Protein AF-A0A929K590-F1 (afdb_monomer_lite)

Foldseek 3Di:
DDPDDPPGNHPVVVVVVVQVVCCVVPVDDQAAAEDEPEDDDQPDPVSVVVVVVVVVVQVVCVVVVRYDYAHDDVRVCVVVVVVVVVVVVVVVVVVVVVVVVCVVDDQFDEAEPDQDPADPDDDDPPVVLVVVVCCVPPNPDPDDDDDDDPPPCPVVSVNCSCVPVAVVVPNGDSYHYHADCVDPPRDPVVVVVVVVCRVVVD

Radius of gyration: 23.21 Å; chains: 1; bounding box: 51×39×60 Å

Secondary structure (DSSP, 8-state):
--PPPSSSS-HHHHHHHHHHHHHHHHS-----EEEE-S-----SHHHHHHHHHHHHHHHHHHHTT-EEEE-HHHHHHHHHHHHHHHHHHHHHHHHHHHHHHHTTS-PPPPEESS-----TT----HHHHHHHHHHHHH---S-------TTS-HHHHHHHIIIIIIITTT---S--EE--TTSTT--HHHHHHHHHHHHHT-

pLDDT: mean 84.12, std 12.96, range [46.62, 97.5]

Structure (mmCIF, N/CA/C/O backbone):
data_AF-A0A929K590-F1
#
_entry.id   AF-A0A929K590-F1
#
loop_
_atom_site.group_PDB
_atom_site.id
_atom_site.type_symbol
_atom_site.label_atom_id
_atom_site.label_alt_id
_atom_site.label_comp_id
_atom_site.label_asym_id
_atom_site.label_entity_id
_atom_site.label_seq_id
_atom_site.pdbx_PDB_ins_code
_atom_site.Cartn_x
_atom_site.Cartn_y
_atom_site.Cartn_z
_atom_site.occupancy
_atom_site.B_iso_or_equiv
_atom_site.auth_seq_id
_atom_site.auth_comp_id
_atom_site.auth_asym_id
_atom_site.auth_atom_id
_atom_site.pdbx_PDB_model_num
ATOM 1 N N . PHE A 1 1 ? -11.236 11.174 23.266 1.00 59.25 1 PHE A N 1
ATOM 2 C CA . PHE A 1 1 ? -12.105 11.370 22.100 1.00 59.25 1 PHE A CA 1
ATOM 3 C C . PHE A 1 1 ? -11.573 12.532 21.269 1.00 59.25 1 PHE A C 1
ATOM 5 O O . PHE A 1 1 ? -12.121 13.620 21.308 1.00 59.25 1 PHE A O 1
ATOM 12 N N . GLY A 1 2 ? -10.442 12.283 20.595 1.00 60.81 2 GLY A N 1
ATOM 13 C CA . GLY A 1 2 ? -9.866 13.127 19.542 1.00 60.81 2 GLY A CA 1
ATOM 14 C C . GLY A 1 2 ? -9.809 14.641 19.764 1.00 60.81 2 GLY A C 1
ATOM 15 O O . GLY A 1 2 ? -9.932 15.164 20.871 1.00 60.81 2 GLY A O 1
ATOM 16 N N . THR A 1 3 ? -9.590 15.338 18.656 1.00 53.41 3 THR A N 1
ATOM 17 C CA . THR A 1 3 ? -9.888 16.764 18.528 1.00 53.41 3 THR A CA 1
ATOM 18 C C . THR A 1 3 ? -11.237 16.865 17.817 1.00 53.41 3 THR A C 1
ATOM 20 O O . THR A 1 3 ? -11.443 16.112 16.857 1.00 53.41 3 THR A O 1
ATOM 23 N N . PRO A 1 4 ? -12.147 17.748 18.259 1.00 57.00 4 PRO A N 1
ATOM 24 C CA . PRO A 1 4 ? -13.394 17.995 17.552 1.00 57.00 4 PRO A CA 1
ATOM 25 C C . PRO A 1 4 ? -13.128 18.402 16.105 1.00 57.00 4 PRO A C 1
ATOM 27 O O . PRO A 1 4 ? -12.233 19.204 15.822 1.00 57.00 4 PRO A O 1
ATOM 30 N N . THR A 1 5 ? -13.917 17.845 15.208 1.00 52.84 5 THR A N 1
ATOM 31 C CA . THR A 1 5 ? -13.998 18.229 13.804 1.00 52.84 5 THR A CA 1
ATOM 32 C C . THR A 1 5 ? -15.220 19.130 13.622 1.00 52.84 5 THR A C 1
ATOM 34 O O . THR A 1 5 ? -16.049 19.261 14.521 1.00 52.84 5 THR A O 1
ATOM 37 N N . GLY A 1 6 ? -15.317 19.843 12.497 1.00 53.75 6 GLY A N 1
ATOM 38 C CA . GLY A 1 6 ? -16.414 20.796 12.272 1.00 53.75 6 GLY A CA 1
ATOM 39 C C . GLY A 1 6 ? -17.817 20.173 12.361 1.00 53.75 6 GLY A C 1
ATOM 40 O O . GLY A 1 6 ? -18.768 20.899 12.645 1.00 53.75 6 GLY A O 1
ATOM 41 N N . GLU A 1 7 ? -17.928 18.853 12.158 1.00 54.88 7 GLU A N 1
ATOM 42 C CA . GLU A 1 7 ? -19.192 18.108 12.140 1.00 54.88 7 GLU A CA 1
ATOM 43 C C . GLU A 1 7 ? -19.324 17.049 13.258 1.00 54.88 7 GLU A C 1
ATOM 45 O O . GLU A 1 7 ? -20.450 16.766 13.668 1.00 54.88 7 GLU A O 1
ATOM 50 N N . ALA A 1 8 ? -18.226 16.510 13.815 1.00 60.56 8 ALA A N 1
ATOM 51 C CA . ALA A 1 8 ? -18.259 15.512 14.894 1.00 60.56 8 ALA A CA 1
ATOM 52 C C . ALA A 1 8 ? -17.430 15.898 16.136 1.00 60.56 8 ALA A C 1
ATOM 54 O O . ALA A 1 8 ? -16.463 16.659 16.090 1.00 60.56 8 ALA A O 1
ATOM 55 N N . GLU A 1 9 ? -17.762 15.307 17.288 1.00 63.25 9 GLU A N 1
ATOM 56 C CA . GLU A 1 9 ? -17.055 15.577 18.550 1.00 63.25 9 GLU A CA 1
ATOM 57 C C . GLU A 1 9 ? -15.640 14.962 18.617 1.00 63.25 9 GLU A C 1
ATOM 59 O O . GLU A 1 9 ? -14.896 15.233 19.562 1.00 63.25 9 GLU A O 1
ATOM 64 N N . SER A 1 10 ? -15.261 14.141 17.630 1.00 76.31 10 SER A N 1
ATOM 65 C CA . SER A 1 10 ? -13.933 13.542 17.466 1.00 76.31 10 SER A CA 1
ATOM 66 C C . SER A 1 10 ? -13.712 13.093 16.028 1.00 76.31 10 SER A C 1
ATOM 68 O O . SER A 1 10 ? -14.525 12.342 15.488 1.00 76.31 10 SER A O 1
ATOM 70 N N . GLY A 1 11 ? -12.552 13.435 15.463 1.00 77.94 11 GLY A N 1
ATOM 71 C CA . GLY A 1 11 ? -12.170 12.980 14.121 1.00 77.94 11 GLY A CA 1
ATOM 72 C C . GLY A 1 11 ? -12.221 11.457 13.930 1.00 77.94 11 GLY A C 1
ATOM 73 O O . GLY A 1 11 ? -12.646 10.996 12.882 1.00 77.94 11 GLY A O 1
ATOM 74 N N . THR A 1 12 ? -11.903 10.656 14.956 1.00 83.94 12 THR A N 1
ATOM 75 C CA . THR A 1 12 ? -11.996 9.182 14.862 1.00 83.94 12 THR A CA 1
ATOM 76 C C . THR A 1 12 ? -13.432 8.686 14.681 1.00 83.94 12 THR A C 1
ATOM 78 O O . THR A 1 12 ? -13.658 7.691 13.997 1.00 83.94 12 THR A O 1
ATOM 81 N N . GLU A 1 13 ? -14.406 9.348 15.309 1.00 86.69 13 GLU A N 1
ATOM 82 C CA . GLU A 1 13 ? -15.808 8.961 15.140 1.00 86.69 13 GLU A CA 1
ATOM 83 C C . GLU A 1 13 ? -16.331 9.397 13.771 1.00 86.69 13 GLU A C 1
ATOM 85 O O . GLU A 1 13 ? -17.054 8.637 13.133 1.00 86.69 13 GLU A O 1
ATOM 90 N N . GLU A 1 14 ? -15.922 10.573 13.291 1.00 84.94 14 GLU A N 1
ATOM 91 C CA . GLU A 1 14 ? -16.254 11.039 11.941 1.00 84.94 14 GLU A CA 1
ATOM 92 C C . GLU A 1 14 ? -15.725 10.084 10.866 1.00 84.94 14 GLU A C 1
ATOM 94 O O . GLU A 1 14 ? -16.491 9.618 10.024 1.00 84.94 14 GLU A O 1
ATOM 99 N N . GLU A 1 15 ? -14.439 9.722 10.939 1.00 85.12 15 GLU A N 1
ATOM 100 C CA . GLU A 1 15 ? -13.814 8.755 10.030 1.00 85.12 15 GLU A CA 1
ATOM 101 C C . GLU A 1 15 ? -14.531 7.401 10.064 1.00 85.12 15 GLU A C 1
ATOM 103 O O . GLU A 1 15 ? -14.764 6.797 9.013 1.00 85.12 15 GLU A O 1
ATOM 108 N N . PHE A 1 16 ? -14.925 6.932 11.256 1.00 91.25 16 PHE A N 1
ATOM 109 C CA . PHE A 1 16 ? -15.709 5.709 11.386 1.00 91.25 16 PHE A CA 1
ATOM 110 C C . PHE A 1 16 ? -17.070 5.829 10.700 1.00 91.25 16 PHE A C 1
ATOM 112 O O . PHE A 1 16 ? -17.414 4.944 9.924 1.00 91.25 16 PHE A O 1
ATOM 119 N N . ASN A 1 17 ? -17.832 6.892 10.969 1.00 90.38 17 ASN A N 1
ATOM 120 C CA . ASN A 1 17 ? -19.172 7.065 10.407 1.00 90.38 17 ASN A CA 1
ATOM 121 C C . ASN A 1 17 ? -19.110 7.119 8.872 1.00 90.38 17 ASN A C 1
ATOM 123 O O . ASN A 1 17 ? -19.836 6.389 8.203 1.00 90.38 17 ASN A O 1
ATOM 127 N N . LEU A 1 18 ? -18.162 7.879 8.311 1.00 88.56 18 LEU A N 1
ATOM 128 C CA . LEU A 1 18 ? -17.931 7.942 6.864 1.00 88.56 18 LEU A CA 1
ATOM 129 C C . LEU A 1 18 ? -17.580 6.569 6.272 1.00 88.56 18 LEU A C 1
ATOM 131 O O . LEU A 1 18 ? -18.131 6.165 5.243 1.00 88.56 18 LEU A O 1
ATOM 135 N N . ALA A 1 19 ? -16.668 5.835 6.916 1.00 89.19 19 ALA A N 1
ATOM 136 C CA . ALA A 1 19 ? -16.287 4.496 6.479 1.00 89.19 19 ALA A CA 1
ATOM 137 C C . ALA A 1 19 ? -17.455 3.502 6.586 1.00 89.19 19 ALA A C 1
ATOM 139 O O . ALA A 1 19 ? -17.626 2.662 5.701 1.00 89.19 19 ALA A O 1
ATOM 140 N N . PHE A 1 20 ? -18.258 3.592 7.647 1.00 91.62 20 PHE A N 1
ATOM 141 C CA . PHE A 1 20 ? -19.408 2.727 7.895 1.00 91.62 20 PHE A CA 1
ATOM 142 C C . PHE A 1 20 ? -20.513 2.963 6.863 1.00 91.62 20 PHE A C 1
ATOM 144 O O . PHE A 1 20 ? -20.971 2.006 6.244 1.00 91.62 20 PHE A O 1
ATOM 151 N N . ASP A 1 21 ? -20.838 4.220 6.565 1.00 91.56 21 ASP A N 1
ATOM 152 C CA . ASP A 1 21 ? -21.800 4.580 5.520 1.00 91.56 21 ASP A CA 1
ATOM 153 C C . ASP A 1 21 ? -21.348 4.094 4.136 1.00 91.56 21 ASP A C 1
ATOM 155 O O . ASP A 1 21 ? -22.138 3.549 3.356 1.00 91.56 21 ASP A O 1
ATOM 159 N N . CYS A 1 22 ? -20.054 4.232 3.823 1.00 85.62 22 CYS A N 1
ATOM 160 C CA . CYS A 1 22 ? -19.490 3.689 2.587 1.00 85.62 22 CYS A CA 1
ATOM 161 C C . CYS A 1 22 ? -19.607 2.164 2.541 1.00 85.62 22 CYS A C 1
ATOM 163 O O . CYS A 1 22 ? -19.973 1.604 1.504 1.00 85.62 22 CYS A O 1
ATOM 165 N N . ARG A 1 23 ? -19.347 1.488 3.663 1.00 89.25 23 ARG A N 1
ATOM 166 C CA . ARG A 1 23 ? -19.467 0.036 3.768 1.00 89.25 23 ARG A CA 1
ATOM 167 C C . ARG A 1 23 ? -20.903 -0.431 3.564 1.00 89.25 23 ARG A C 1
ATOM 169 O O . ARG A 1 23 ? -21.096 -1.381 2.812 1.00 89.25 23 ARG A O 1
ATOM 176 N N . GLU A 1 24 ? -21.886 0.223 4.167 1.00 89.19 24 GLU A N 1
ATOM 177 C CA . GLU A 1 24 ? -23.300 -0.123 3.982 1.00 89.19 24 GLU A CA 1
ATOM 178 C C . GLU A 1 24 ? -23.743 0.088 2.530 1.00 89.19 24 GLU A C 1
ATOM 180 O O . GLU A 1 24 ? -24.459 -0.731 1.954 1.00 89.19 24 GLU A O 1
ATOM 185 N N . LYS A 1 25 ? -23.256 1.157 1.889 1.00 84.88 25 LYS A N 1
ATOM 186 C CA . LYS A 1 25 ? -23.639 1.500 0.517 1.00 84.88 25 LYS A CA 1
ATOM 187 C C . LYS A 1 25 ? -22.932 0.669 -0.557 1.00 84.88 25 LYS A C 1
ATOM 189 O O . LYS A 1 25 ? -23.538 0.342 -1.576 1.00 84.88 25 LYS A O 1
ATOM 194 N N . PHE A 1 26 ? -21.652 0.361 -0.367 1.00 81.19 26 PHE A N 1
ATOM 195 C CA . PHE A 1 26 ? -20.784 -0.211 -1.404 1.00 81.19 26 PHE A CA 1
ATOM 196 C C . PHE A 1 26 ? -20.147 -1.551 -1.009 1.00 81.19 26 PHE A C 1
ATOM 198 O O . PHE A 1 26 ? -19.433 -2.159 -1.807 1.00 81.19 26 PHE A O 1
ATOM 205 N N . GLY A 1 27 ? -20.366 -2.026 0.218 1.00 82.00 27 GLY A N 1
ATOM 206 C CA . GLY A 1 27 ? -19.735 -3.230 0.764 1.00 82.00 27 GLY A CA 1
ATOM 207 C C . GLY A 1 27 ? -18.256 -3.057 1.141 1.00 82.00 27 GLY A C 1
ATOM 208 O O . GLY A 1 27 ? -17.576 -4.051 1.405 1.00 82.00 27 GLY A O 1
ATOM 209 N N . THR A 1 28 ? -17.735 -1.826 1.136 1.00 81.69 28 THR A N 1
ATOM 210 C CA . THR A 1 28 ? -16.322 -1.476 1.373 1.00 81.69 28 THR A CA 1
ATOM 211 C C . THR A 1 28 ? -16.213 -0.059 1.967 1.00 81.69 28 THR A C 1
ATOM 213 O O . THR A 1 28 ? -17.041 0.775 1.609 1.00 81.69 28 THR A O 1
ATOM 216 N N . PRO A 1 29 ? -15.224 0.266 2.826 1.00 87.44 29 PRO A N 1
ATOM 217 C CA . PRO A 1 29 ? -14.087 -0.549 3.263 1.00 87.44 29 PRO A CA 1
ATOM 218 C C . PRO A 1 29 ? -14.451 -1.614 4.302 1.00 87.44 29 PRO A C 1
ATOM 220 O O . PRO A 1 29 ? -15.532 -1.620 4.889 1.00 87.44 29 PRO A O 1
ATOM 223 N N . ARG A 1 30 ? -13.518 -2.542 4.545 1.00 87.06 30 ARG A N 1
ATOM 224 C CA . ARG A 1 30 ? -13.566 -3.361 5.759 1.00 87.06 30 ARG A CA 1
ATOM 225 C C . ARG A 1 30 ? -13.087 -2.527 6.934 1.00 87.06 30 ARG A C 1
ATOM 227 O O . ARG A 1 30 ? -12.033 -1.908 6.852 1.00 87.06 30 ARG A O 1
ATOM 234 N N . ILE A 1 31 ? -13.850 -2.563 8.015 1.00 92.31 31 ILE A N 1
ATOM 235 C CA . ILE A 1 31 ? -13.597 -1.775 9.216 1.00 92.31 31 ILE A CA 1
ATOM 236 C C . ILE A 1 31 ? -13.179 -2.739 10.322 1.00 92.31 31 ILE A C 1
ATOM 238 O O . ILE A 1 31 ? -13.841 -3.754 10.536 1.00 92.31 31 ILE A O 1
ATOM 242 N N . LEU A 1 32 ? -12.062 -2.442 10.983 1.00 93.38 32 LEU A N 1
ATOM 243 C CA . LEU A 1 32 ? -11.548 -3.202 12.118 1.00 93.38 32 LEU A CA 1
ATOM 244 C C . LEU A 1 32 ? -11.103 -2.220 13.205 1.00 93.38 32 LEU A C 1
ATOM 246 O O . LEU A 1 32 ? -10.218 -1.406 12.954 1.00 93.38 32 LEU A O 1
ATOM 250 N N . PHE A 1 33 ? -11.693 -2.308 14.396 1.00 94.88 33 PHE A N 1
ATOM 251 C CA . PHE A 1 33 ? -11.324 -1.510 15.564 1.00 94.88 33 PHE A CA 1
ATOM 252 C C . PHE A 1 33 ? -10.733 -2.381 16.668 1.00 94.88 33 PHE A C 1
ATOM 254 O O . PHE A 1 33 ? -11.190 -3.493 16.919 1.00 94.88 33 PHE A O 1
ATOM 261 N N . TYR A 1 34 ? -9.734 -1.845 17.364 1.00 94.94 34 TYR A N 1
ATOM 262 C CA . TYR A 1 34 ? -9.026 -2.548 18.426 1.00 94.94 34 TYR A CA 1
ATOM 263 C C . TYR A 1 34 ? -8.920 -1.664 19.661 1.00 94.94 34 TYR A C 1
ATOM 265 O O . TYR A 1 34 ? -8.467 -0.523 19.566 1.00 94.94 34 TYR A O 1
ATOM 273 N N . PHE A 1 35 ? -9.306 -2.199 20.815 1.00 94.56 35 PHE A N 1
ATOM 274 C CA . PHE A 1 35 ? -9.294 -1.482 22.084 1.00 94.56 35 PHE A CA 1
ATOM 275 C C . PHE A 1 35 ? -8.342 -2.156 23.070 1.00 94.56 35 PHE A C 1
ATOM 277 O O . PHE A 1 35 ? -8.490 -3.337 23.383 1.00 94.56 35 PHE A O 1
ATOM 284 N N . ASN A 1 36 ? -7.360 -1.395 23.560 1.00 93.50 36 ASN A N 1
ATOM 285 C CA . ASN A 1 36 ? -6.457 -1.869 24.605 1.00 93.50 36 ASN A CA 1
ATOM 286 C C . ASN A 1 36 ? -7.186 -1.877 25.954 1.00 93.50 36 ASN A C 1
ATOM 288 O O . ASN A 1 36 ? -7.719 -0.845 26.362 1.00 93.50 36 ASN A O 1
ATOM 292 N N . GLN A 1 37 ? -7.156 -3.010 26.649 1.00 91.94 37 GLN A N 1
ATOM 293 C CA . GLN A 1 37 ? -7.740 -3.196 27.978 1.00 91.94 37 GLN A CA 1
ATOM 294 C C . GLN A 1 37 ? -6.714 -3.049 29.113 1.00 91.94 37 GLN A C 1
ATOM 296 O O . GLN A 1 37 ? -7.043 -3.275 30.277 1.00 91.94 37 GLN A O 1
ATOM 301 N N . GLU A 1 38 ? -5.476 -2.633 28.814 1.00 91.25 38 GLU A N 1
ATOM 302 C CA . GLU A 1 38 ? -4.528 -2.258 29.864 1.00 91.25 38 GLU A CA 1
ATOM 303 C C . GLU A 1 38 ? -5.106 -1.148 30.765 1.00 91.25 38 GLU A C 1
ATOM 305 O O . GLU A 1 38 ? -5.652 -0.161 30.256 1.00 91.25 38 GLU A O 1
ATOM 310 N N . PRO A 1 39 ? -4.977 -1.268 32.102 1.00 86.00 39 PRO A N 1
ATOM 311 C CA . PRO A 1 39 ? -5.562 -0.308 33.027 1.00 86.00 39 PRO A CA 1
ATOM 312 C C . PRO A 1 39 ? -5.108 1.128 32.753 1.00 86.00 39 PRO A C 1
ATOM 314 O O . PRO A 1 39 ? -3.931 1.471 32.881 1.00 86.00 39 PRO A O 1
ATOM 317 N N . PHE A 1 40 ? -6.069 1.996 32.452 1.00 83.44 40 PHE A N 1
ATOM 318 C CA . PHE A 1 40 ? -5.866 3.434 32.347 1.00 83.44 40 PHE A CA 1
ATOM 319 C C . PHE A 1 40 ? -6.490 4.134 33.555 1.00 83.44 40 PHE A C 1
ATOM 321 O O . PHE A 1 40 ? -7.656 3.911 33.878 1.00 83.44 40 PHE A O 1
ATOM 328 N N . MET A 1 41 ? -5.724 5.007 34.215 1.00 85.81 41 MET A N 1
ATOM 329 C CA . MET A 1 41 ? -6.230 5.847 35.303 1.00 85.81 41 MET A CA 1
ATOM 330 C C . MET A 1 41 ? -6.402 7.298 34.831 1.00 85.81 41 MET A C 1
ATOM 332 O O . MET A 1 41 ? -5.397 7.979 34.589 1.00 85.81 41 MET A O 1
ATOM 336 N N . PRO A 1 42 ? -7.650 7.796 34.732 1.00 87.69 42 PRO A N 1
ATOM 337 C CA . PRO A 1 42 ? -7.940 9.199 34.454 1.00 87.69 42 PRO A CA 1
ATOM 338 C C . PRO A 1 42 ? -7.286 10.118 35.488 1.00 87.69 42 PRO A C 1
ATOM 340 O O . PRO A 1 42 ? -7.369 9.873 36.691 1.00 87.69 42 PRO A O 1
ATOM 343 N N . ARG A 1 43 ? -6.653 11.207 35.040 1.00 90.06 43 ARG A N 1
ATOM 344 C CA . ARG A 1 43 ? -5.928 12.133 35.930 1.00 90.06 43 ARG A CA 1
ATOM 345 C C . ARG A 1 43 ? -6.781 13.319 36.361 1.00 90.06 43 ARG A C 1
ATOM 347 O O . ARG A 1 43 ? -6.443 14.010 37.319 1.00 90.06 43 ARG A O 1
ATOM 354 N N . ASN A 1 44 ? -7.859 13.598 35.635 1.00 90.50 44 ASN A N 1
ATOM 355 C CA . ASN A 1 44 ? -8.727 14.745 35.866 1.00 90.50 44 ASN A CA 1
ATOM 356 C C . ASN A 1 44 ? -10.164 14.480 35.363 1.00 90.50 44 ASN A C 1
ATOM 358 O O . ASN A 1 44 ? -1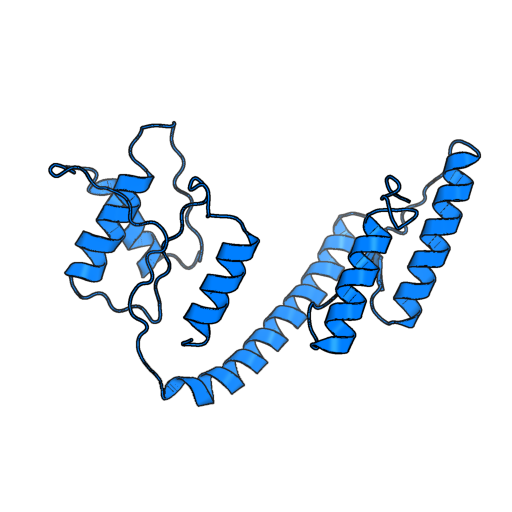0.455 13.458 34.743 1.00 90.50 44 ASN A O 1
ATOM 362 N N . LYS A 1 45 ? -11.083 15.421 35.623 1.00 88.19 45 LYS A N 1
ATOM 363 C CA . LYS A 1 45 ? -12.498 15.302 35.222 1.00 88.19 45 LYS A CA 1
ATOM 364 C C . LYS A 1 45 ? -12.718 15.278 33.706 1.00 88.19 45 LYS A C 1
ATOM 366 O O . LYS A 1 45 ? -13.699 14.689 33.264 1.00 88.19 45 LYS A O 1
ATOM 371 N N . ASN A 1 46 ? -11.855 15.919 32.920 1.00 86.06 46 ASN A N 1
ATOM 372 C CA . ASN A 1 46 ? -11.964 15.868 31.464 1.00 86.06 46 ASN A CA 1
ATOM 373 C C . ASN A 1 46 ? -11.574 14.480 30.954 1.00 86.06 46 ASN A C 1
ATOM 375 O O . ASN A 1 46 ? -12.303 13.940 30.133 1.00 86.06 46 ASN A O 1
ATOM 379 N N . ASP A 1 47 ? -10.515 13.871 31.495 1.00 84.88 47 ASP A N 1
ATOM 380 C CA . ASP A 1 47 ? -10.124 12.496 31.154 1.00 84.88 47 ASP A CA 1
ATOM 381 C C . ASP A 1 47 ? -11.270 11.508 31.422 1.00 84.88 47 ASP A C 1
ATOM 383 O O . ASP A 1 47 ? -11.536 10.645 30.593 1.00 84.88 47 ASP A O 1
ATOM 387 N N . LEU A 1 48 ? -11.996 11.673 32.537 1.00 87.62 48 LEU A N 1
ATOM 388 C CA . LEU A 1 48 ? -13.171 10.851 32.860 1.00 87.62 48 LEU A CA 1
ATOM 389 C C . LEU A 1 48 ? -14.280 10.981 31.808 1.00 87.62 48 LEU A C 1
ATOM 391 O O . LEU A 1 48 ? -14.755 9.974 31.296 1.00 87.62 48 LEU A O 1
ATOM 395 N N . LYS A 1 49 ? -14.648 12.213 31.436 1.00 87.25 49 LYS A N 1
ATOM 396 C CA . LYS A 1 49 ? -15.648 12.460 30.381 1.00 87.25 49 LYS A CA 1
ATOM 397 C C . LYS A 1 49 ? -15.211 11.905 29.027 1.00 87.25 49 LYS A C 1
ATOM 399 O O . LYS A 1 49 ? -16.023 11.446 28.238 1.00 87.25 49 LYS A O 1
ATOM 404 N N . GLN A 1 50 ? -13.918 11.984 28.728 1.00 83.94 50 GLN A N 1
ATOM 405 C CA . GLN A 1 50 ? -13.364 11.462 27.483 1.00 83.94 50 GLN A CA 1
ATOM 406 C C . GLN A 1 50 ? -13.366 9.932 27.470 1.00 83.94 50 GLN A C 1
ATOM 408 O O . GLN A 1 50 ? -13.627 9.343 26.426 1.00 83.94 50 GLN A O 1
ATOM 413 N N . MET A 1 51 ? -13.097 9.303 28.613 1.00 87.50 51 MET A N 1
ATOM 414 C CA . MET A 1 51 ? -13.158 7.856 28.784 1.00 87.50 51 MET A CA 1
ATOM 415 C C . MET A 1 51 ? -14.590 7.330 28.632 1.00 87.50 51 MET A C 1
ATOM 417 O O . MET A 1 51 ? -14.779 6.331 27.950 1.00 87.50 51 MET A O 1
ATOM 421 N N . GLU A 1 52 ? -15.587 8.029 29.180 1.00 89.50 52 GLU A N 1
ATOM 422 C CA . GLU A 1 52 ? -17.011 7.710 28.989 1.00 89.50 52 GLU A CA 1
ATOM 423 C C . GLU A 1 52 ? -17.377 7.648 27.496 1.00 89.50 52 GLU A C 1
ATOM 425 O O . GLU A 1 52 ? -17.837 6.612 27.026 1.00 89.50 52 GLU A O 1
ATOM 430 N N . LYS A 1 53 ? -17.020 8.678 26.715 1.00 89.00 53 LYS A N 1
ATOM 431 C CA . LYS A 1 53 ? -17.241 8.693 25.255 1.00 89.00 53 LYS A CA 1
ATOM 432 C C . LYS A 1 53 ? -16.540 7.547 24.519 1.00 89.00 53 LYS A C 1
ATOM 434 O O . LYS A 1 53 ? -17.087 6.982 23.577 1.00 89.00 53 LYS A O 1
ATOM 439 N N . VAL A 1 54 ? -15.315 7.195 24.930 1.00 89.69 54 VAL A N 1
ATOM 440 C CA . VAL A 1 54 ? -14.590 6.053 24.343 1.00 89.69 54 VAL A CA 1
ATOM 441 C C . VAL A 1 54 ? -15.329 4.745 24.619 1.00 89.69 54 VAL A C 1
ATOM 443 O O . VAL A 1 54 ? -15.414 3.917 23.718 1.00 89.69 54 VAL A O 1
ATOM 446 N N . ILE A 1 55 ? -15.864 4.562 25.829 1.00 90.50 55 ILE A N 1
ATOM 447 C CA . ILE A 1 55 ? -16.616 3.360 26.210 1.00 90.50 55 ILE A CA 1
ATOM 448 C C . ILE A 1 55 ? -17.919 3.267 25.411 1.00 90.50 55 ILE A C 1
ATOM 450 O O . ILE A 1 55 ? -18.180 2.224 24.822 1.00 90.50 55 ILE A O 1
ATOM 454 N N . GLU A 1 56 ? -18.687 4.353 25.311 1.00 92.69 56 GLU A N 1
ATOM 455 C CA . GLU A 1 56 ? -19.928 4.383 24.523 1.00 92.69 56 GLU A CA 1
ATOM 456 C C . GLU A 1 56 ? -19.677 4.045 23.046 1.00 92.69 56 GLU A C 1
ATOM 458 O O . GLU A 1 56 ? -20.360 3.202 22.458 1.00 92.69 56 GLU A O 1
ATOM 463 N N . PHE A 1 57 ? -18.648 4.653 22.450 1.00 92.06 57 PHE A N 1
ATOM 464 C CA . PHE A 1 57 ? -18.254 4.374 21.072 1.00 92.06 57 PHE A CA 1
ATOM 465 C C . PHE A 1 57 ? -17.774 2.929 20.894 1.00 92.06 57 PHE A C 1
ATOM 467 O O . PHE A 1 57 ? -18.169 2.258 19.941 1.00 92.06 57 PHE A O 1
ATOM 474 N N . ARG A 1 58 ? -16.960 2.419 21.826 1.00 93.12 58 ARG A N 1
ATOM 475 C CA . ARG A 1 58 ? -16.501 1.026 21.833 1.00 93.12 58 ARG A CA 1
ATOM 476 C C . ARG A 1 58 ? -17.685 0.063 21.845 1.00 93.12 58 ARG A C 1
ATOM 478 O O . ARG A 1 58 ? -17.738 -0.843 21.017 1.00 93.12 58 ARG A O 1
ATOM 485 N N . ASP A 1 59 ? -18.627 0.261 22.760 1.00 94.38 59 ASP A N 1
ATOM 486 C CA . ASP A 1 59 ? -19.769 -0.633 22.939 1.00 94.38 59 ASP A CA 1
ATOM 487 C C . ASP A 1 59 ? -20.657 -0.652 21.682 1.00 94.38 59 ASP A C 1
ATOM 489 O O . ASP A 1 59 ? -21.096 -1.725 21.258 1.00 94.38 59 ASP A O 1
ATOM 493 N N . ARG A 1 60 ? -20.823 0.497 21.008 1.00 94.19 60 ARG A N 1
ATOM 494 C CA . ARG A 1 60 ? -21.470 0.579 19.686 1.00 94.19 60 ARG A CA 1
ATOM 495 C C . ARG A 1 60 ? -20.755 -0.285 18.644 1.00 94.19 60 ARG A C 1
ATOM 497 O O . ARG A 1 60 ? -21.391 -1.052 17.931 1.00 94.19 60 ARG A O 1
ATOM 504 N N . LEU A 1 61 ? -19.428 -0.209 18.565 1.00 93.81 61 LEU A N 1
ATOM 505 C CA . LEU A 1 61 ? -18.655 -0.992 17.596 1.00 93.81 61 LEU A CA 1
ATOM 506 C C . LEU A 1 61 ? -18.666 -2.500 17.879 1.00 93.81 61 LEU A C 1
ATOM 508 O O . LEU A 1 61 ? -18.603 -3.294 16.938 1.00 93.81 61 LEU A O 1
ATOM 512 N N . PHE A 1 62 ? -18.763 -2.910 19.146 1.00 94.19 62 PHE A N 1
ATOM 513 C CA . PHE A 1 62 ? -18.939 -4.320 19.501 1.00 94.19 62 PHE A CA 1
ATOM 514 C C . PHE A 1 62 ? -20.289 -4.867 19.035 1.00 94.19 62 PHE A C 1
ATOM 516 O O . PHE A 1 62 ? -20.340 -6.001 18.560 1.00 94.19 62 PHE A O 1
ATOM 523 N N . GLN A 1 63 ? -21.360 -4.071 19.116 1.00 93.50 63 GLN A N 1
ATOM 524 C CA . GLN A 1 63 ? -22.682 -4.464 18.612 1.00 93.50 63 GLN A CA 1
ATOM 525 C C . GLN A 1 63 ? -22.668 -4.704 17.096 1.00 93.50 63 GLN A C 1
ATOM 527 O O . GLN A 1 63 ? -23.257 -5.674 16.626 1.00 93.50 63 GLN A O 1
ATOM 532 N N . GLU A 1 64 ? -21.914 -3.892 16.354 1.00 91.19 64 GLU A N 1
ATOM 533 C CA . GLU A 1 64 ? -21.719 -4.044 14.904 1.00 91.19 64 GLU A CA 1
ATOM 534 C C . GLU A 1 64 ? -20.738 -5.174 14.523 1.00 91.19 64 GLU A C 1
ATOM 536 O O . GLU A 1 64 ? -20.511 -5.448 13.340 1.00 91.19 64 GLU A O 1
ATOM 541 N N . GLY A 1 65 ? -20.112 -5.833 15.508 1.00 92.44 65 GLY A N 1
ATOM 542 C CA . GLY A 1 65 ? -19.089 -6.858 15.281 1.00 92.44 65 GLY A CA 1
ATOM 543 C C . GLY A 1 65 ? -17.803 -6.311 14.652 1.00 92.44 65 GLY A C 1
ATOM 544 O O . GLY A 1 65 ? -17.118 -7.033 13.925 1.00 92.44 65 GLY A O 1
ATOM 545 N N . LEU A 1 66 ? -17.498 -5.031 14.893 1.00 93.25 66 LEU A N 1
ATOM 546 C CA . LEU A 1 66 ? -16.360 -4.310 14.314 1.00 93.25 66 LEU A CA 1
ATOM 547 C C . LEU A 1 66 ? -15.233 -4.023 15.303 1.00 93.25 66 LEU A C 1
ATOM 549 O O . LEU A 1 66 ? -14.208 -3.483 14.887 1.00 93.25 66 LEU A O 1
ATOM 553 N N . ALA A 1 67 ? -15.410 -4.355 16.580 1.00 94.94 67 ALA A N 1
ATOM 554 C CA . ALA A 1 67 ? -14.426 -4.125 17.628 1.00 94.94 67 ALA A CA 1
ATOM 555 C C . ALA A 1 67 ? -13.918 -5.426 18.252 1.00 94.94 67 ALA A C 1
ATOM 557 O O . ALA A 1 67 ? -14.650 -6.408 18.384 1.00 94.94 67 ALA A O 1
ATOM 558 N N . TRP A 1 68 ? -12.654 -5.393 18.670 1.00 96.06 68 TRP A N 1
ATOM 559 C CA . TRP A 1 68 ? -12.005 -6.443 19.443 1.00 96.06 68 TRP A CA 1
ATOM 560 C C . TRP A 1 68 ? -11.162 -5.844 20.558 1.00 96.06 68 TRP A C 1
ATOM 562 O O . TRP A 1 68 ? -10.557 -4.780 20.402 1.00 96.06 68 TRP A O 1
ATOM 572 N N . ASP A 1 69 ? -11.081 -6.578 21.658 1.00 95.94 69 ASP A N 1
ATOM 573 C CA . ASP A 1 69 ? -10.211 -6.241 22.773 1.00 95.94 69 ASP A CA 1
ATOM 574 C C . ASP A 1 69 ? -8.843 -6.906 22.627 1.00 95.94 69 ASP A C 1
ATOM 576 O O . ASP A 1 69 ? -8.703 -7.994 22.059 1.00 95.94 69 ASP A O 1
ATOM 580 N N . TYR A 1 70 ? -7.829 -6.248 23.175 1.00 95.81 70 TYR A N 1
ATOM 581 C CA . TYR A 1 70 ? -6.498 -6.808 23.369 1.00 95.81 70 TYR A CA 1
ATOM 582 C C . TYR A 1 70 ? -5.865 -6.239 24.643 1.00 95.81 70 TYR A C 1
ATOM 584 O O . TYR A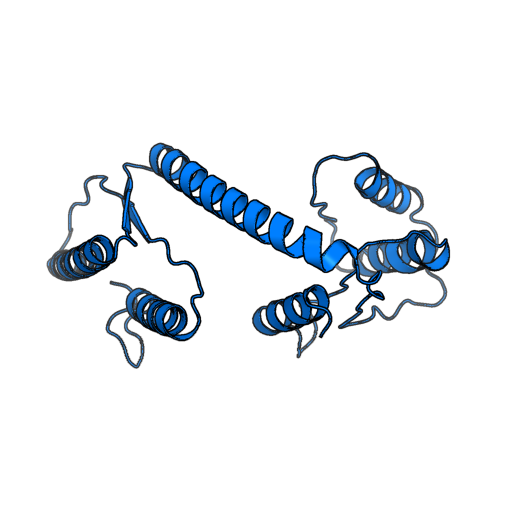 1 70 ? -6.289 -5.202 25.142 1.00 95.81 70 TYR A O 1
ATOM 592 N N . GLU A 1 71 ? -4.824 -6.892 25.156 1.00 93.94 71 GLU A N 1
ATOM 593 C CA . GLU A 1 71 ? -4.095 -6.445 26.351 1.00 93.94 71 GLU A CA 1
ATOM 594 C C . GLU A 1 71 ? -2.607 -6.264 26.038 1.00 93.94 71 GLU A C 1
ATOM 596 O O . GLU A 1 71 ? -1.839 -7.226 25.974 1.00 93.94 71 GLU A O 1
ATOM 601 N N . GLY A 1 72 ? -2.199 -5.013 25.824 1.00 91.56 72 GLY A N 1
ATOM 602 C CA . GLY A 1 72 ? -0.807 -4.661 25.554 1.00 91.56 72 GLY A CA 1
ATOM 603 C C . GLY A 1 72 ? -0.315 -5.027 24.147 1.00 91.56 72 GLY A C 1
ATOM 604 O O . GLY A 1 72 ? -0.990 -5.677 23.345 1.00 91.56 72 GLY A O 1
ATOM 605 N N . ALA A 1 73 ? 0.895 -4.567 23.820 1.00 89.00 73 ALA A N 1
ATOM 606 C CA . ALA A 1 73 ? 1.425 -4.594 22.453 1.00 89.00 73 ALA A CA 1
ATOM 607 C C . ALA A 1 73 ? 1.620 -6.011 21.875 1.00 89.00 73 ALA A C 1
ATOM 609 O O . ALA A 1 73 ? 1.354 -6.232 20.695 1.00 89.00 73 ALA A O 1
ATOM 610 N N . GLU A 1 74 ? 2.041 -6.978 22.694 1.00 86.44 74 GLU A N 1
ATOM 611 C CA . GLU A 1 74 ? 2.231 -8.367 22.246 1.00 86.44 74 GLU A CA 1
ATOM 612 C C . GLU A 1 74 ? 0.895 -9.010 21.850 1.00 86.44 74 GLU A C 1
ATOM 614 O O . GLU A 1 74 ? 0.771 -9.591 20.775 1.00 86.44 74 GLU A O 1
ATOM 619 N N . LYS A 1 75 ? -0.152 -8.831 22.667 1.00 90.75 75 LYS A N 1
ATOM 620 C CA . LYS A 1 75 ? -1.485 -9.363 22.346 1.00 90.75 75 LYS A CA 1
ATOM 621 C C . LYS A 1 75 ? -2.141 -8.635 21.190 1.00 90.75 75 LYS A C 1
ATOM 623 O O . LYS A 1 75 ? -2.875 -9.262 20.433 1.00 90.75 75 LYS A O 1
ATOM 628 N N . PHE A 1 76 ? -1.859 -7.345 21.018 1.00 92.69 76 PHE A N 1
ATOM 629 C CA . PHE A 1 76 ? -2.303 -6.621 19.833 1.00 92.69 76 PHE A CA 1
ATOM 630 C C . PHE A 1 76 ? -1.802 -7.291 18.555 1.00 92.69 76 PHE A C 1
ATOM 632 O O . PHE A 1 76 ? -2.593 -7.531 17.644 1.00 92.69 76 PH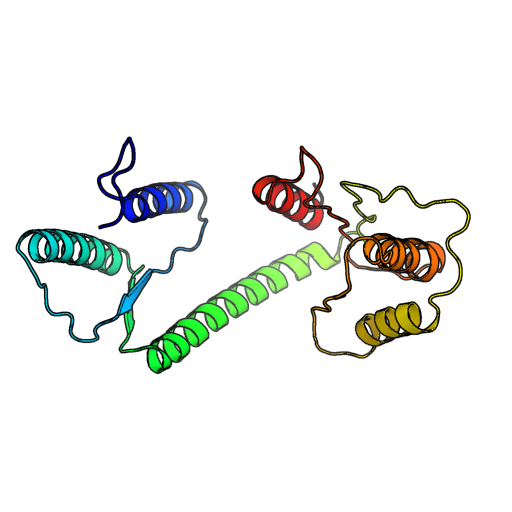E A O 1
ATOM 639 N N . LYS A 1 77 ? -0.508 -7.638 18.519 1.00 90.50 77 LYS A N 1
ATOM 640 C CA . LYS A 1 77 ? 0.108 -8.332 17.388 1.00 90.50 77 LYS A CA 1
ATOM 641 C C . LYS A 1 77 ? -0.586 -9.666 17.105 1.00 90.50 77 LYS A C 1
ATOM 643 O O . LYS A 1 77 ? -0.975 -9.912 15.969 1.00 90.50 77 LYS A O 1
ATOM 648 N N . ASP A 1 78 ? -0.808 -10.484 18.133 1.00 89.31 78 ASP A N 1
ATOM 649 C CA . ASP A 1 78 ? -1.494 -11.773 17.980 1.00 89.31 78 ASP A CA 1
ATOM 650 C C . ASP A 1 78 ? -2.886 -11.603 17.337 1.00 89.31 78 ASP A C 1
ATOM 652 O O . ASP A 1 78 ? -3.249 -12.315 16.397 1.00 89.31 78 ASP A O 1
ATOM 656 N N . VAL A 1 79 ? -3.671 -10.636 17.825 1.00 91.50 79 VAL A N 1
ATOM 657 C CA . VAL A 1 79 ? -5.041 -10.392 17.350 1.00 91.50 79 VAL A CA 1
ATOM 658 C C . VAL A 1 79 ? -5.042 -9.842 15.921 1.00 91.50 79 VAL A C 1
ATOM 660 O O . VAL A 1 79 ? -5.788 -10.336 15.067 1.00 91.50 79 VAL A O 1
ATOM 663 N N . ILE A 1 80 ? -4.201 -8.844 15.635 1.00 91.00 80 ILE A N 1
ATOM 664 C CA . ILE A 1 80 ? -4.160 -8.217 14.312 1.00 91.00 80 ILE A CA 1
ATOM 665 C C . ILE A 1 80 ? -3.614 -9.180 13.254 1.00 91.00 80 ILE A C 1
ATOM 667 O O . ILE A 1 80 ? -4.190 -9.251 12.169 1.00 91.00 80 ILE A O 1
ATOM 671 N N . ASP A 1 81 ? -2.595 -9.987 13.569 1.00 87.12 81 ASP A N 1
ATOM 672 C CA . ASP A 1 81 ? -2.016 -10.960 12.638 1.00 87.12 81 ASP A CA 1
ATOM 673 C C . ASP A 1 81 ? -3.063 -12.000 12.216 1.00 87.12 81 ASP A C 1
ATOM 675 O O . ASP A 1 81 ? -3.191 -12.314 11.029 1.00 87.12 81 ASP A O 1
ATOM 679 N N . ILE A 1 82 ? -3.883 -12.490 13.154 1.00 88.44 82 ILE A N 1
ATOM 680 C CA . ILE A 1 82 ? -4.979 -13.425 12.857 1.00 88.44 82 ILE A CA 1
ATOM 681 C C . ILE A 1 82 ? -6.022 -12.772 11.943 1.00 88.44 82 ILE A C 1
ATOM 683 O O . ILE A 1 82 ? -6.482 -13.394 10.979 1.00 88.44 82 ILE A O 1
ATOM 687 N N . HIS A 1 83 ? -6.432 -11.538 12.236 1.00 90.38 83 HIS A N 1
ATOM 688 C CA . HIS A 1 83 ? -7.456 -10.851 11.450 1.00 90.38 83 HIS A CA 1
ATOM 689 C C . HIS A 1 83 ? -6.960 -10.485 10.056 1.00 90.38 83 HIS A C 1
ATOM 691 O O . HIS A 1 83 ? -7.651 -10.780 9.080 1.00 90.38 83 HIS A O 1
ATOM 697 N N . LEU A 1 84 ? -5.753 -9.932 9.938 1.00 86.69 84 LEU A N 1
ATOM 698 C CA . LEU A 1 84 ? -5.135 -9.620 8.654 1.00 86.69 84 LEU A CA 1
ATOM 699 C C . LEU A 1 84 ? -4.889 -10.885 7.835 1.00 86.69 84 LEU A C 1
ATOM 701 O O . LEU A 1 84 ? -5.226 -10.903 6.656 1.00 86.69 84 LEU A O 1
ATOM 705 N N . SER A 1 85 ? -4.424 -11.975 8.448 1.00 82.25 85 SER A N 1
ATOM 706 C CA . SER A 1 85 ? -4.273 -13.261 7.753 1.00 82.25 85 SER A CA 1
ATOM 707 C C . SER A 1 85 ? -5.609 -13.766 7.204 1.00 82.25 85 SER A C 1
ATOM 709 O O . SER A 1 85 ? -5.676 -14.231 6.068 1.00 82.25 85 SER A O 1
ATOM 711 N N . LYS A 1 86 ? -6.706 -13.628 7.965 1.00 83.06 86 LYS A N 1
ATOM 712 C CA . LYS A 1 86 ? -8.060 -13.950 7.480 1.00 83.06 86 LYS A CA 1
ATOM 713 C C . LYS A 1 86 ? -8.504 -13.014 6.357 1.00 83.06 86 LYS A C 1
ATOM 715 O O . LYS A 1 86 ? -9.128 -13.489 5.410 1.00 83.06 86 LYS A O 1
ATOM 720 N N . LEU A 1 87 ? -8.207 -11.715 6.4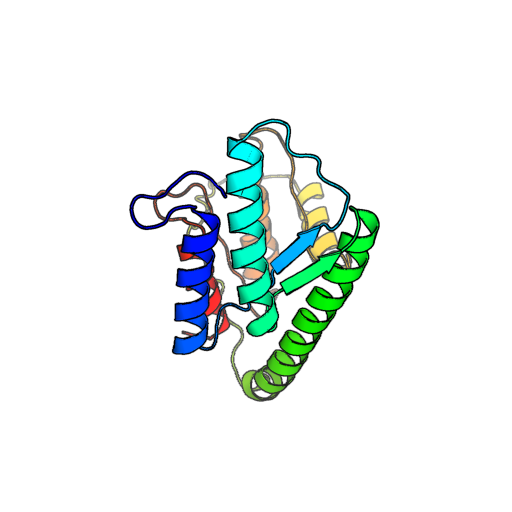47 1.00 83.19 87 LEU A N 1
ATOM 721 C CA . LEU A 1 87 ? -8.510 -10.754 5.386 1.00 83.19 87 LEU A CA 1
ATOM 722 C C . LEU A 1 87 ? -7.781 -11.120 4.097 1.00 83.19 87 LEU A C 1
ATOM 724 O O . LEU A 1 87 ? -8.429 -11.264 3.065 1.00 83.19 87 LEU A O 1
ATOM 728 N N . ILE A 1 88 ? -6.471 -11.348 4.185 1.00 77.19 88 ILE A N 1
ATOM 729 C CA . ILE A 1 88 ? -5.624 -11.755 3.067 1.00 77.19 88 ILE A CA 1
ATOM 730 C C . ILE A 1 88 ? -6.134 -13.071 2.489 1.00 77.19 88 ILE A C 1
ATOM 732 O O . ILE A 1 88 ? -6.353 -13.131 1.292 1.00 77.19 88 ILE A O 1
ATOM 736 N N . ALA A 1 89 ? -6.429 -14.084 3.311 1.00 72.75 89 ALA A N 1
ATOM 737 C CA . ALA A 1 89 ? -6.956 -15.367 2.840 1.00 72.75 89 ALA A CA 1
ATOM 738 C C . ALA A 1 89 ? -8.323 -15.244 2.140 1.00 72.75 89 ALA A C 1
ATOM 740 O O . ALA A 1 89 ? -8.639 -15.981 1.206 1.00 72.75 89 ALA A O 1
ATOM 741 N N . GLN A 1 90 ? -9.183 -14.336 2.604 1.00 75.88 90 GLN A N 1
ATOM 742 C CA . GLN A 1 90 ? -10.464 -14.068 1.952 1.00 75.88 90 GLN A CA 1
ATOM 743 C C . GLN A 1 90 ? -10.281 -13.283 0.657 1.00 75.88 90 GLN A C 1
ATOM 745 O O . GLN A 1 90 ? -11.006 -13.531 -0.305 1.00 75.88 90 GLN A O 1
ATOM 750 N N . TRP A 1 91 ? -9.324 -12.359 0.619 1.00 71.31 91 TRP A N 1
ATOM 751 C CA . TRP A 1 91 ? -8.952 -11.642 -0.591 1.00 71.31 91 TRP A CA 1
ATOM 752 C C . TRP A 1 91 ? -8.282 -12.554 -1.602 1.00 71.31 91 TRP A C 1
ATOM 754 O O . TRP A 1 91 ? -8.637 -12.443 -2.763 1.00 71.31 91 TRP A O 1
ATOM 764 N N . THR A 1 92 ? -7.439 -13.502 -1.187 1.00 68.19 92 THR A N 1
ATOM 765 C CA . THR A 1 92 ? -6.842 -14.492 -2.087 1.00 68.19 92 THR A CA 1
ATOM 766 C C . THR A 1 92 ? -7.868 -15.491 -2.585 1.00 68.19 92 THR A C 1
ATOM 768 O O . THR A 1 92 ? -7.885 -15.779 -3.763 1.00 68.19 92 THR A O 1
ATOM 771 N N . LYS A 1 93 ? -8.820 -15.957 -1.769 1.00 63.84 93 LYS A N 1
ATOM 772 C CA . LYS A 1 93 ? -9.924 -16.803 -2.274 1.00 63.84 93 LYS A CA 1
ATOM 773 C C . LYS A 1 93 ? -10.865 -16.055 -3.217 1.00 63.84 93 LYS A C 1
ATOM 775 O O . LYS A 1 93 ? -11.377 -16.625 -4.180 1.00 63.84 93 LYS A O 1
ATOM 780 N N . LYS A 1 94 ? -11.141 -14.779 -2.923 1.00 58.09 94 LYS A N 1
ATOM 781 C CA . LYS A 1 94 ? -11.920 -13.905 -3.809 1.00 58.09 94 LYS A CA 1
ATOM 782 C C . LYS A 1 94 ? -11.131 -13.617 -5.085 1.00 58.09 94 LYS A C 1
ATOM 784 O O . LYS A 1 94 ? -11.736 -13.632 -6.149 1.00 58.09 94 LYS A O 1
ATOM 789 N N . SER A 1 95 ? -9.816 -13.426 -4.982 1.00 52.12 95 SER A N 1
ATOM 790 C CA . SER A 1 95 ? -8.934 -13.240 -6.124 1.00 52.12 95 SER A CA 1
ATOM 791 C C . SER A 1 95 ? -8.766 -14.528 -6.904 1.00 52.12 95 SER A C 1
ATOM 793 O O . SER A 1 95 ? -8.766 -14.407 -8.094 1.00 52.12 95 SER A O 1
ATOM 795 N N . GLU A 1 96 ? -8.735 -15.724 -6.312 1.00 54.69 96 GLU A N 1
ATOM 796 C CA . GLU A 1 96 ? -8.665 -17.030 -6.996 1.00 54.69 96 GLU A CA 1
ATOM 797 C C . GLU A 1 96 ? -9.936 -17.312 -7.805 1.00 54.69 96 GLU A C 1
ATOM 799 O O . GLU A 1 96 ? -9.882 -17.761 -8.948 1.00 54.69 96 GLU A O 1
ATOM 804 N N . LYS A 1 97 ? -11.107 -16.993 -7.235 1.00 51.91 97 LYS A N 1
ATOM 805 C CA . LYS A 1 97 ? -12.380 -17.012 -7.972 1.00 51.91 97 LYS A CA 1
ATOM 806 C C . LYS A 1 97 ? -12.413 -15.975 -9.092 1.00 51.91 97 LYS A C 1
ATOM 808 O O . LYS A 1 97 ? -12.996 -16.239 -10.135 1.00 51.91 97 LYS A O 1
ATOM 813 N N . TRP A 1 98 ? -11.817 -14.807 -8.867 1.00 46.62 98 TRP A N 1
ATOM 814 C CA . TRP A 1 98 ? -11.756 -13.728 -9.847 1.00 46.62 98 TRP A CA 1
ATOM 815 C C . TRP A 1 98 ? -10.691 -13.990 -10.919 1.00 46.62 98 TRP A C 1
ATOM 817 O O . TRP A 1 98 ? -10.967 -13.747 -12.081 1.00 46.62 98 TRP A O 1
ATOM 827 N N . THR A 1 99 ? -9.537 -14.571 -10.580 1.00 47.84 99 THR A N 1
ATOM 828 C CA . THR A 1 99 ? -8.435 -14.951 -11.471 1.00 47.84 99 THR A CA 1
ATOM 829 C C . THR A 1 99 ? -8.806 -16.161 -12.302 1.00 47.84 99 THR A C 1
ATOM 831 O O . THR A 1 99 ? -8.416 -16.193 -13.452 1.00 47.84 99 THR A O 1
ATOM 834 N N . ALA A 1 100 ? -9.639 -17.090 -11.826 1.00 52.16 100 ALA A N 1
ATOM 835 C CA . ALA A 1 100 ? -10.200 -18.131 -12.693 1.00 52.16 100 ALA A CA 1
ATOM 836 C C . ALA A 1 100 ? -11.073 -17.549 -13.834 1.00 52.16 100 ALA A C 1
ATOM 838 O O . ALA A 1 100 ? -11.101 -18.097 -14.937 1.00 52.16 100 ALA A O 1
ATOM 839 N N . ASP A 1 101 ? -11.741 -16.412 -13.598 1.00 46.81 101 ASP A N 1
ATOM 840 C CA . ASP A 1 101 ? -12.461 -15.649 -14.631 1.00 46.81 101 ASP A CA 1
ATOM 841 C C . ASP A 1 101 ? -11.533 -14.680 -15.408 1.00 46.81 101 ASP A C 1
ATOM 843 O O . ASP A 1 101 ? -11.767 -14.409 -16.592 1.00 46.81 101 ASP A O 1
ATOM 847 N N . PHE A 1 102 ? -10.456 -14.190 -14.777 1.00 46.72 102 PHE A N 1
ATOM 848 C CA . PHE A 1 102 ? -9.465 -13.255 -15.333 1.00 46.72 102 PHE A CA 1
ATOM 849 C C . PHE A 1 102 ? -8.344 -13.925 -16.140 1.00 46.72 102 PHE A C 1
ATOM 851 O O . PHE A 1 102 ? -7.761 -13.286 -17.009 1.00 46.72 102 PHE A O 1
ATOM 858 N N . GLU A 1 103 ? -8.085 -15.220 -15.943 1.00 49.84 103 GLU A N 1
ATOM 859 C CA . GLU A 1 103 ? -7.099 -16.034 -16.677 1.00 49.84 103 GLU A CA 1
ATOM 860 C C . GLU A 1 103 ? -7.408 -16.099 -18.182 1.00 49.84 103 GLU A C 1
ATOM 862 O O . GLU A 1 103 ? -6.574 -16.498 -18.994 1.00 49.84 103 GLU A O 1
ATOM 867 N N . LYS A 1 104 ? -8.594 -15.633 -18.590 1.00 48.53 104 LYS A N 1
ATOM 868 C CA . LYS A 1 104 ? -8.951 -15.411 -19.992 1.00 48.53 104 LYS A CA 1
ATOM 869 C C . LYS A 1 104 ? -8.536 -14.042 -20.552 1.00 48.53 104 LYS A C 1
ATOM 871 O O . LYS A 1 104 ? -8.813 -13.799 -21.728 1.00 48.53 104 LYS A O 1
ATOM 876 N N . ARG A 1 105 ? -7.910 -13.133 -19.790 1.00 50.72 105 ARG A N 1
ATOM 877 C CA . ARG A 1 105 ? -7.682 -11.741 -20.225 1.00 50.72 105 ARG A CA 1
ATOM 878 C C . ARG A 1 105 ? -6.289 -11.179 -19.914 1.00 50.72 105 ARG A C 1
ATOM 880 O O . ARG A 1 105 ? -5.929 -10.911 -18.781 1.00 50.72 105 ARG A O 1
ATOM 887 N N . THR A 1 106 ? -5.590 -10.932 -21.026 1.00 58.03 106 THR A N 1
ATOM 888 C CA . THR A 1 106 ? -4.734 -9.773 -21.345 1.00 58.03 106 THR A CA 1
ATOM 889 C C . THR A 1 106 ? -3.612 -9.399 -20.377 1.00 58.03 106 THR A C 1
ATOM 891 O O . THR A 1 106 ? -3.841 -8.789 -19.344 1.00 58.03 106 THR A O 1
ATOM 894 N N . VAL A 1 107 ? -2.375 -9.612 -20.838 1.00 62.44 107 VAL A N 1
ATOM 895 C CA . VAL A 1 107 ? -1.190 -8.853 -20.406 1.00 62.44 107 VAL A CA 1
ATOM 896 C C . VAL A 1 107 ? -1.530 -7.361 -20.419 1.00 62.44 107 VAL A C 1
ATOM 898 O O . VAL A 1 107 ? -1.877 -6.830 -21.481 1.00 62.44 107 VAL A O 1
ATOM 901 N N . PHE A 1 108 ? -1.444 -6.689 -19.270 1.00 76.62 108 PHE A N 1
ATOM 902 C CA . PHE A 1 108 ? -1.669 -5.251 -19.216 1.00 76.62 108 PHE A CA 1
ATOM 903 C C . PHE A 1 108 ? -0.462 -4.507 -19.786 1.00 76.62 108 PHE A C 1
ATOM 905 O O . PHE A 1 108 ? 0.693 -4.806 -19.475 1.00 76.62 108 PHE A O 1
ATOM 912 N N . ASN A 1 109 ? -0.720 -3.496 -20.617 1.00 86.06 109 ASN A N 1
ATOM 913 C CA . ASN A 1 109 ? 0.340 -2.586 -21.041 1.00 86.06 109 ASN A CA 1
ATOM 914 C C . ASN A 1 109 ? 0.869 -1.819 -19.820 1.00 86.06 109 ASN A C 1
ATOM 916 O O . ASN A 1 109 ? 0.074 -1.481 -18.944 1.00 86.06 109 ASN A O 1
ATOM 920 N N . PRO A 1 110 ? 2.172 -1.510 -19.734 1.00 91.62 110 PRO A N 1
ATOM 921 C CA . PRO A 1 110 ? 2.693 -0.687 -18.649 1.00 91.62 110 PRO A CA 1
ATOM 922 C C . PRO A 1 110 ? 1.966 0.659 -18.543 1.00 91.62 110 PRO A C 1
ATOM 924 O O . PRO A 1 110 ? 1.821 1.373 -19.537 1.00 91.62 110 PRO A O 1
ATOM 927 N N . TYR A 1 111 ? 1.529 1.014 -17.337 1.00 92.81 111 TYR A N 1
ATOM 928 C CA . TYR A 1 111 ? 0.910 2.298 -17.032 1.00 92.81 111 TYR A CA 1
ATOM 929 C C . TYR A 1 111 ? 1.920 3.228 -16.364 1.00 92.81 111 TYR A C 1
ATOM 931 O O . TYR A 1 111 ? 2.358 3.004 -15.235 1.00 92.81 111 TYR A O 1
ATOM 939 N N . PHE A 1 112 ? 2.301 4.290 -17.071 1.00 93.31 112 PHE A N 1
ATOM 940 C CA . PHE A 1 112 ? 3.235 5.299 -16.581 1.00 93.31 112 PHE A CA 1
ATOM 941 C C . PHE A 1 112 ? 2.493 6.610 -16.334 1.00 93.31 112 PHE A C 1
ATOM 943 O O . PHE A 1 112 ? 2.382 7.433 -17.240 1.00 93.31 112 PHE A O 1
ATOM 950 N N . ALA A 1 113 ? 1.996 6.809 -15.111 1.00 90.00 113 ALA A N 1
ATOM 951 C CA . ALA A 1 113 ? 1.253 8.020 -14.749 1.00 90.00 113 ALA A CA 1
ATOM 952 C C . ALA A 1 113 ? 2.125 9.279 -14.874 1.00 90.00 113 ALA A C 1
ATOM 954 O O . ALA A 1 113 ? 1.700 10.299 -15.410 1.00 90.00 113 ALA A O 1
ATOM 955 N N . HIS A 1 114 ? 3.381 9.168 -14.432 1.00 89.25 114 HIS A N 1
ATOM 956 C CA . HIS A 1 114 ? 4.358 10.257 -14.448 1.00 89.25 114 HIS A CA 1
ATOM 957 C C . HIS A 1 114 ? 5.687 9.749 -15.029 1.00 89.25 114 HIS A C 1
ATOM 959 O O . HIS A 1 114 ? 6.586 9.368 -14.267 1.00 89.25 114 HIS A O 1
ATOM 965 N N . PRO A 1 115 ? 5.818 9.666 -16.369 1.00 85.88 115 PRO A N 1
ATOM 966 C CA . PRO A 1 115 ? 7.039 9.191 -17.007 1.00 85.88 115 PRO A CA 1
ATOM 967 C C . PRO A 1 115 ? 8.250 10.007 -16.560 1.00 85.88 115 PRO A C 1
ATOM 969 O O . PRO A 1 115 ? 8.218 11.238 -16.559 1.00 85.88 115 PRO A O 1
ATOM 972 N N . TYR A 1 116 ? 9.335 9.332 -16.182 1.00 85.38 116 TYR A N 1
ATOM 973 C CA . TYR A 1 116 ? 10.525 10.032 -15.713 1.00 85.38 116 TYR A CA 1
ATOM 974 C C . TYR A 1 116 ? 11.320 10.594 -16.908 1.00 85.38 116 TYR A C 1
ATOM 976 O O . TYR A 1 116 ? 11.742 9.817 -17.772 1.00 85.38 116 TYR A O 1
ATOM 984 N N . PRO A 1 117 ? 11.569 11.918 -16.986 1.00 81.19 117 PRO A N 1
ATOM 985 C CA . PRO A 1 117 ? 12.292 12.517 -18.101 1.00 81.19 117 PRO A CA 1
ATOM 986 C C . PRO A 1 117 ? 13.780 12.167 -18.005 1.00 81.19 117 PRO A C 1
ATOM 988 O O . PRO A 1 117 ? 14.563 12.837 -17.327 1.00 81.19 117 PRO A O 1
ATOM 991 N N . ILE A 1 118 ? 14.184 11.086 -18.671 1.00 75.81 118 ILE A N 1
ATOM 992 C CA . ILE A 1 118 ? 15.577 10.649 -18.654 1.00 75.81 118 ILE A CA 1
ATOM 993 C C . ILE A 1 118 ? 16.439 11.525 -19.568 1.00 75.81 118 ILE A C 1
ATOM 995 O O . ILE A 1 118 ? 16.072 11.854 -20.697 1.00 75.81 118 ILE A O 1
ATOM 999 N N . GLN A 1 119 ? 17.623 11.902 -19.087 1.00 67.81 119 GLN A N 1
ATOM 1000 C CA . GLN A 1 119 ? 18.617 12.568 -19.924 1.00 67.81 119 GLN A CA 1
ATOM 1001 C C . GLN A 1 119 ? 19.220 11.553 -20.904 1.00 67.81 119 GLN A C 1
ATOM 1003 O O . GLN A 1 119 ? 19.456 10.404 -20.536 1.00 67.81 119 GLN A O 1
ATOM 1008 N N . LYS A 1 120 ? 19.522 11.985 -22.137 1.00 64.69 120 LYS A N 1
ATOM 1009 C CA . LYS A 1 120 ? 19.994 11.119 -23.241 1.00 64.69 120 LYS A CA 1
ATOM 1010 C C . LYS A 1 120 ? 21.213 10.235 -22.915 1.00 64.69 120 LYS A C 1
ATOM 1012 O O . LYS A 1 120 ? 21.440 9.261 -23.619 1.00 64.69 120 LYS A O 1
ATOM 1017 N N . ASN A 1 121 ? 21.972 10.548 -21.862 1.00 73.31 121 ASN A N 1
ATOM 1018 C CA . ASN A 1 121 ? 23.258 9.923 -21.547 1.00 73.31 121 ASN A CA 1
ATOM 1019 C C . ASN A 1 121 ? 23.280 9.243 -20.165 1.00 73.31 121 ASN A C 1
ATOM 1021 O O . ASN A 1 121 ? 24.257 9.381 -19.428 1.00 73.31 121 ASN A O 1
ATOM 1025 N N . PHE A 1 122 ? 22.223 8.524 -19.773 1.00 81.00 122 PHE A N 1
ATOM 1026 C CA . PHE A 1 122 ? 22.310 7.671 -18.583 1.00 81.00 122 PHE A CA 1
ATOM 1027 C C . PHE A 1 122 ? 23.326 6.544 -18.834 1.00 81.00 122 PHE A C 1
ATOM 1029 O O . PHE A 1 122 ? 23.127 5.698 -19.704 1.00 81.00 122 PHE A O 1
ATOM 1036 N N . VAL A 1 123 ? 24.438 6.548 -18.096 1.00 81.50 123 VAL A N 1
ATOM 1037 C CA . VAL A 1 123 ? 25.551 5.603 -18.272 1.00 81.50 123 VAL A CA 1
ATOM 1038 C C . VAL A 1 123 ? 25.971 4.981 -16.942 1.00 81.50 123 VAL A C 1
ATOM 1040 O O . VAL A 1 123 ? 25.885 5.597 -15.881 1.00 81.50 123 VAL A O 1
ATOM 1043 N N . GLY A 1 124 ? 26.484 3.750 -16.999 1.00 87.75 124 GLY A N 1
ATOM 1044 C CA . GLY A 1 124 ? 27.032 3.056 -15.833 1.00 87.75 124 GLY A CA 1
ATOM 1045 C C . GLY A 1 124 ? 25.976 2.369 -14.960 1.00 87.75 124 GLY A C 1
ATOM 1046 O O . GLY A 1 124 ? 25.038 1.763 -15.474 1.00 87.75 124 GLY A O 1
ATOM 1047 N N . ARG A 1 125 ? 26.204 2.365 -13.637 1.00 93.19 125 ARG A N 1
ATOM 1048 C CA . ARG A 1 125 ? 25.336 1.756 -12.601 1.00 93.19 125 ARG A CA 1
ATOM 1049 C C . ARG A 1 125 ? 24.976 0.277 -12.833 1.00 93.19 125 ARG A C 1
ATOM 1051 O O . ARG A 1 125 ? 23.924 -0.200 -12.424 1.00 93.19 125 ARG A O 1
ATOM 1058 N N . ARG A 1 126 ? 25.836 -0.469 -13.541 1.00 93.75 126 ARG A N 1
ATOM 1059 C CA . ARG A 1 126 ? 25.572 -1.874 -13.914 1.00 93.75 126 ARG A CA 1
ATOM 1060 C C . ARG A 1 126 ? 25.377 -2.775 -12.696 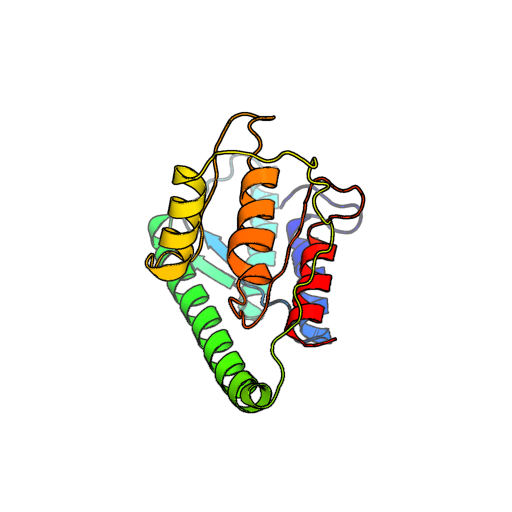1.00 93.75 126 ARG A C 1
ATOM 1062 O O . ARG A 1 126 ? 24.545 -3.668 -12.758 1.00 93.75 126 ARG A O 1
ATOM 1069 N N . LYS A 1 127 ? 26.121 -2.531 -11.612 1.00 95.19 127 LYS A N 1
ATOM 1070 C CA . LYS A 1 127 ? 26.013 -3.318 -10.377 1.00 95.19 127 LYS A CA 1
ATOM 1071 C C . LYS A 1 127 ? 24.647 -3.130 -9.724 1.00 95.19 127 LYS A C 1
ATOM 1073 O O . LYS A 1 127 ? 24.021 -4.099 -9.330 1.00 95.19 127 LYS A O 1
ATOM 1078 N N . GLU A 1 128 ? 24.168 -1.895 -9.658 1.00 96.38 128 GLU A N 1
ATOM 1079 C CA . GLU A 1 128 ? 22.885 -1.571 -9.043 1.00 96.38 128 GLU A CA 1
ATOM 1080 C C . GLU A 1 128 ? 21.705 -2.032 -9.899 1.00 96.38 128 GLU A C 1
ATOM 1082 O O . GLU A 1 128 ? 20.712 -2.495 -9.355 1.00 96.38 128 GLU A O 1
ATOM 1087 N N . ARG A 1 129 ? 21.822 -1.980 -11.231 1.00 96.00 129 ARG A N 1
ATOM 1088 C CA . ARG A 1 129 ? 20.813 -2.572 -12.126 1.00 96.00 129 ARG A CA 1
ATOM 1089 C C . ARG A 1 129 ? 20.773 -4.095 -12.006 1.00 96.00 129 ARG A C 1
ATOM 1091 O O . ARG A 1 129 ? 19.692 -4.661 -11.948 1.00 96.00 129 ARG A O 1
ATOM 1098 N N . ALA A 1 130 ? 21.936 -4.743 -11.901 1.00 96.38 130 ALA A N 1
ATOM 1099 C CA . ALA A 1 130 ? 22.005 -6.180 -11.647 1.00 96.38 130 ALA A CA 1
ATOM 1100 C C . ALA A 1 130 ? 21.370 -6.550 -10.297 1.00 96.38 130 ALA A C 1
ATOM 1102 O O . ALA A 1 130 ? 20.656 -7.538 -10.230 1.00 96.38 130 ALA A O 1
ATOM 1103 N N . LEU A 1 131 ? 21.560 -5.729 -9.258 1.00 96.88 131 LEU A N 1
ATOM 1104 C CA . LEU A 1 131 ? 20.895 -5.907 -7.964 1.00 96.88 131 LEU A CA 1
ATOM 1105 C C . LEU A 1 131 ? 19.366 -5.848 -8.093 1.00 96.88 131 LEU A C 1
ATOM 1107 O O . LEU A 1 131 ? 18.682 -6.679 -7.508 1.00 96.88 131 LEU A O 1
ATOM 1111 N N . LEU A 1 132 ? 18.829 -4.900 -8.869 1.00 97.50 132 LEU A N 1
ATOM 1112 C CA . LEU A 1 132 ? 17.384 -4.811 -9.106 1.00 97.50 132 LEU A CA 1
ATOM 1113 C C . LEU A 1 132 ? 16.839 -6.037 -9.850 1.00 97.50 132 LEU A C 1
ATOM 1115 O O . LEU A 1 132 ? 15.777 -6.539 -9.493 1.00 97.50 132 LEU A O 1
ATOM 1119 N N . SER A 1 133 ? 17.563 -6.531 -10.857 1.00 96.81 133 SER A N 1
ATOM 1120 C CA . SER A 1 133 ? 17.175 -7.752 -11.570 1.00 96.81 133 SER A CA 1
ATOM 1121 C C . SER A 1 133 ? 17.254 -8.993 -10.682 1.00 96.81 133 SER A C 1
ATOM 1123 O O . SER A 1 133 ? 16.331 -9.796 -10.701 1.00 96.81 133 SER A O 1
ATOM 1125 N N . GLU A 1 134 ? 18.309 -9.125 -9.875 1.00 97.19 134 GLU A N 1
ATOM 1126 C CA . GLU A 1 134 ? 18.470 -10.245 -8.940 1.00 97.19 134 GLU A CA 1
ATOM 1127 C C . GLU A 1 134 ? 17.332 -10.282 -7.917 1.00 97.19 134 GLU A C 1
ATOM 1129 O O . GLU A 1 134 ? 16.748 -11.335 -7.680 1.00 97.19 134 GLU A O 1
ATOM 1134 N N . TRP A 1 135 ? 16.968 -9.119 -7.370 1.00 97.06 135 TRP A N 1
ATOM 1135 C CA . TRP A 1 135 ? 15.813 -8.994 -6.487 1.00 97.06 135 TRP A CA 1
ATOM 1136 C C . TRP A 1 135 ? 14.518 -9.432 -7.177 1.00 97.06 135 TRP A C 1
ATOM 1138 O O . TRP A 1 135 ? 13.775 -10.243 -6.639 1.00 97.06 135 TRP A O 1
ATOM 1148 N N . LEU A 1 136 ? 14.258 -8.928 -8.384 1.00 95.44 136 LEU A N 1
ATOM 1149 C CA . LEU A 1 136 ? 13.026 -9.236 -9.107 1.00 95.44 136 LEU A CA 1
ATOM 1150 C C . LEU A 1 136 ? 12.894 -10.727 -9.462 1.00 95.44 136 LEU A C 1
ATOM 1152 O O . LEU A 1 136 ? 11.777 -11.235 -9.533 1.00 95.44 136 LEU A O 1
ATOM 1156 N N . GLU A 1 137 ? 14.003 -11.405 -9.762 1.00 93.38 137 GLU A N 1
ATOM 1157 C CA . GLU A 1 137 ? 13.980 -12.774 -10.290 1.00 93.38 137 GLU A CA 1
ATOM 1158 C C . GLU A 1 137 ? 14.159 -13.851 -9.220 1.00 93.38 137 GLU A C 1
ATOM 1160 O O . GLU A 1 137 ? 13.557 -14.918 -9.345 1.00 93.38 137 GLU A O 1
ATOM 1165 N N . ASN A 1 138 ? 14.961 -13.587 -8.186 1.00 93.69 138 ASN A N 1
ATOM 1166 C CA . ASN A 1 138 ? 15.433 -14.627 -7.271 1.00 93.69 138 ASN A CA 1
ATOM 1167 C C . ASN A 1 138 ? 15.128 -14.348 -5.791 1.00 93.69 138 ASN A C 1
ATOM 1169 O O . ASN A 1 138 ? 15.237 -15.264 -4.974 1.00 93.69 138 ASN A O 1
ATOM 1173 N N . ASP A 1 139 ? 14.750 -13.122 -5.418 1.00 91.12 139 ASP A N 1
ATOM 1174 C CA . ASP A 1 139 ? 14.461 -12.778 -4.023 1.00 91.12 139 ASP A CA 1
ATOM 1175 C C . ASP A 1 139 ? 12.966 -12.987 -3.708 1.00 91.12 139 ASP A C 1
ATOM 1177 O O . ASP A 1 139 ? 12.105 -12.422 -4.386 1.00 91.12 139 ASP A O 1
ATOM 1181 N N . PRO A 1 140 ? 12.608 -13.776 -2.675 1.00 89.50 140 PRO A N 1
ATOM 1182 C CA . PRO A 1 140 ? 11.211 -13.962 -2.279 1.00 89.50 140 PRO A CA 1
ATOM 1183 C C . PRO A 1 140 ? 10.588 -12.715 -1.626 1.00 89.50 140 PRO A C 1
ATOM 1185 O O . PRO A 1 140 ? 9.382 -12.691 -1.378 1.00 89.50 140 PRO A O 1
ATOM 1188 N N . THR A 1 141 ? 11.383 -11.694 -1.301 1.00 91.88 141 THR A N 1
ATOM 1189 C CA . THR A 1 141 ? 10.913 -10.460 -0.669 1.00 91.88 141 THR A CA 1
ATOM 1190 C C . THR A 1 141 ? 10.196 -9.583 -1.702 1.00 91.88 141 THR A C 1
ATOM 1192 O O . THR A 1 141 ? 10.844 -9.048 -2.601 1.00 91.88 141 THR A O 1
ATOM 1195 N N . PRO A 1 142 ? 8.882 -9.320 -1.570 1.00 90.38 142 PRO A N 1
ATOM 1196 C CA . PRO A 1 142 ? 8.094 -8.654 -2.615 1.00 90.38 142 PRO A CA 1
ATOM 1197 C C . PRO A 1 142 ? 8.358 -7.144 -2.738 1.00 90.38 142 PRO A C 1
ATOM 1199 O O . PRO A 1 142 ? 7.758 -6.474 -3.576 1.00 90.38 142 PRO A O 1
ATOM 1202 N N . MET A 1 143 ? 9.222 -6.577 -1.892 1.00 93.44 143 MET A N 1
ATOM 1203 C CA . MET A 1 143 ? 9.486 -5.144 -1.825 1.00 93.44 143 MET A CA 1
ATOM 1204 C C . MET A 1 143 ? 10.983 -4.868 -1.699 1.00 93.44 143 MET A C 1
ATOM 1206 O O . MET A 1 143 ? 11.640 -5.380 -0.795 1.00 93.44 143 MET A O 1
ATOM 1210 N N . LEU A 1 144 ? 11.488 -3.968 -2.546 1.00 95.75 144 LEU A N 1
ATOM 1211 C CA . LEU A 1 144 ? 12.847 -3.439 -2.478 1.00 95.75 144 LEU A CA 1
ATOM 1212 C C . LEU A 1 144 ? 12.834 -1.917 -2.328 1.00 95.75 144 LEU A C 1
ATOM 1214 O O . LEU A 1 144 ? 12.118 -1.209 -3.034 1.00 95.75 144 LEU A O 1
ATOM 1218 N N . SER A 1 145 ? 13.670 -1.408 -1.420 1.00 95.44 145 SER A N 1
ATOM 1219 C CA . SER A 1 145 ? 13.844 0.026 -1.180 1.00 95.44 145 SER A CA 1
ATOM 1220 C C . SER A 1 145 ? 15.234 0.489 -1.611 1.00 95.44 145 SER A C 1
ATOM 1222 O O . SER A 1 145 ? 16.251 0.012 -1.107 1.00 95.44 145 SER A O 1
ATOM 1224 N N . LEU A 1 146 ? 15.288 1.454 -2.533 1.00 93.25 146 LEU A N 1
ATOM 1225 C CA . LEU A 1 146 ? 16.531 2.116 -2.929 1.00 93.25 146 LEU A CA 1
ATOM 1226 C C . LEU A 1 146 ? 16.766 3.361 -2.071 1.00 93.25 146 LEU A C 1
ATOM 1228 O O . LEU A 1 146 ? 16.125 4.395 -2.264 1.00 93.25 146 LEU A O 1
ATOM 1232 N N . VAL A 1 147 ? 17.746 3.295 -1.169 1.00 93.31 147 VAL A N 1
ATOM 1233 C CA . VAL A 1 147 ? 18.083 4.397 -0.256 1.00 93.31 147 VAL A CA 1
ATOM 1234 C C . VAL A 1 147 ? 19.396 5.055 -0.673 1.00 93.31 147 VAL A C 1
ATOM 1236 O O . VAL A 1 147 ? 20.424 4.405 -0.826 1.00 93.31 147 VAL A O 1
ATOM 1239 N N . ALA A 1 148 ? 19.362 6.370 -0.875 1.00 90.31 148 ALA A N 1
ATOM 1240 C CA . ALA A 1 148 ? 20.535 7.200 -1.147 1.00 90.31 148 ALA A CA 1
ATOM 1241 C C . ALA A 1 148 ? 20.183 8.672 -0.920 1.00 90.31 148 ALA A C 1
ATOM 1243 O O . ALA A 1 148 ? 19.005 9.042 -0.917 1.00 90.31 148 ALA A O 1
ATOM 1244 N N . VAL A 1 149 ? 21.195 9.531 -0.854 1.00 92.00 149 VAL A N 1
ATOM 1245 C CA . VAL A 1 149 ? 21.019 10.989 -0.785 1.00 92.00 149 VAL A CA 1
ATOM 1246 C C . VAL A 1 149 ? 20.232 11.512 -2.003 1.00 92.00 149 VAL A C 1
ATOM 1248 O O . VAL A 1 149 ? 20.193 10.888 -3.075 1.00 92.00 149 VAL A O 1
ATOM 1251 N N . GLY A 1 150 ? 19.535 12.638 -1.831 1.00 89.19 150 GLY A N 1
ATOM 1252 C CA . GLY A 1 150 ? 18.858 13.350 -2.920 1.00 89.19 150 GLY A CA 1
ATOM 1253 C C . GLY A 1 150 ? 19.811 13.658 -4.081 1.00 89.19 150 GLY A C 1
ATOM 1254 O O . GLY A 1 150 ? 21.006 13.843 -3.880 1.00 89.19 150 GLY A O 1
ATOM 1255 N N . GLY A 1 151 ? 19.304 13.643 -5.315 1.00 85.88 151 GLY A N 1
ATOM 1256 C CA . GLY A 1 151 ? 20.114 13.921 -6.511 1.00 85.88 151 GLY A CA 1
ATOM 1257 C C . GLY A 1 151 ? 21.024 12.781 -6.997 1.00 85.88 151 GLY A C 1
ATOM 1258 O O . GLY A 1 151 ? 21.522 12.853 -8.112 1.00 85.88 151 GLY A O 1
ATOM 1259 N N . MET A 1 152 ? 21.173 11.675 -6.256 1.00 90.44 152 MET A N 1
ATOM 1260 C CA . MET A 1 152 ? 22.038 10.534 -6.639 1.00 90.44 152 MET A CA 1
ATOM 1261 C C . MET A 1 152 ? 21.490 9.646 -7.782 1.00 90.44 152 MET A C 1
ATOM 1263 O O . MET A 1 152 ? 22.016 8.561 -8.052 1.00 90.44 152 MET A O 1
ATOM 1267 N N . GLY A 1 153 ? 20.402 10.070 -8.432 1.00 90.00 153 GLY A N 1
ATOM 1268 C CA . GLY A 1 153 ? 19.850 9.403 -9.615 1.00 90.00 153 GLY A CA 1
ATOM 1269 C C . GLY A 1 153 ? 19.082 8.104 -9.353 1.00 90.00 153 GLY A C 1
ATOM 1270 O O . GLY A 1 153 ? 19.006 7.275 -10.249 1.00 90.00 153 GLY A O 1
ATOM 1271 N N . LYS A 1 154 ? 18.504 7.906 -8.159 1.00 93.62 154 LYS A N 1
ATOM 1272 C CA . LYS A 1 154 ? 17.709 6.701 -7.830 1.00 93.62 154 LYS A CA 1
ATOM 1273 C C . LYS A 1 154 ? 16.534 6.487 -8.788 1.00 93.62 154 LYS A C 1
ATOM 1275 O O . LYS A 1 154 ? 16.412 5.424 -9.376 1.00 93.62 154 LYS A O 1
ATOM 1280 N N . SER A 1 155 ? 15.718 7.522 -8.996 1.00 92.19 155 SER A N 1
ATOM 1281 C CA . SER A 1 155 ? 14.574 7.457 -9.912 1.00 92.19 155 SER A CA 1
ATOM 1282 C C . SER A 1 155 ? 15.017 7.201 -11.354 1.00 92.19 155 SER A C 1
ATOM 1284 O O . SER A 1 155 ? 14.410 6.388 -12.039 1.00 92.19 155 SER A O 1
ATOM 1286 N N . ALA A 1 156 ? 16.123 7.820 -11.787 1.00 92.88 156 ALA A N 1
ATOM 1287 C CA . ALA A 1 156 ? 16.707 7.577 -13.105 1.00 92.88 156 ALA A CA 1
ATOM 1288 C C . ALA A 1 156 ? 17.196 6.127 -13.267 1.00 92.88 156 ALA A C 1
ATOM 1290 O O . ALA A 1 156 ? 16.958 5.518 -14.304 1.00 92.88 156 ALA A O 1
ATOM 1291 N N . LEU A 1 157 ? 17.832 5.566 -12.232 1.00 94.50 157 LEU A N 1
ATOM 1292 C CA . LEU A 1 157 ? 18.276 4.173 -12.189 1.00 94.50 157 LEU A CA 1
ATOM 1293 C C . LEU A 1 157 ? 17.099 3.200 -12.322 1.00 94.50 157 LEU A C 1
ATOM 1295 O O . LEU A 1 157 ? 17.140 2.334 -13.192 1.00 94.50 157 LEU A O 1
ATOM 1299 N N . SER A 1 158 ? 16.062 3.356 -11.495 1.00 94.94 158 SER A N 1
ATOM 1300 C CA . SER A 1 158 ? 14.870 2.497 -11.528 1.00 94.94 158 SER A CA 1
ATOM 1301 C C . SER A 1 158 ? 14.117 2.610 -12.849 1.00 94.94 158 SER A C 1
ATOM 1303 O O . SER A 1 158 ? 13.698 1.597 -13.399 1.00 94.94 158 SER A O 1
ATOM 1305 N N . TRP A 1 159 ? 13.983 3.829 -13.383 1.00 94.44 159 TRP A N 1
ATOM 1306 C CA . TRP A 1 159 ? 13.326 4.063 -14.666 1.00 94.44 159 TRP A CA 1
ATOM 1307 C C . TRP A 1 159 ? 14.087 3.404 -15.814 1.00 94.44 159 TRP A C 1
ATOM 1309 O O . TRP A 1 159 ? 13.485 2.698 -16.619 1.00 94.44 159 TRP A O 1
ATOM 1319 N N . TYR A 1 160 ? 15.410 3.597 -15.879 1.00 94.81 160 TYR A N 1
ATOM 1320 C CA . TYR A 1 160 ? 16.245 2.984 -16.912 1.00 94.81 160 TYR A CA 1
ATOM 1321 C C . TYR A 1 160 ? 16.183 1.459 -16.827 1.00 94.81 160 TYR A C 1
ATOM 1323 O O . TYR A 1 160 ? 15.976 0.799 -17.836 1.00 94.81 160 TYR A O 1
ATOM 1331 N N . TRP A 1 161 ? 16.317 0.895 -15.626 1.00 95.56 161 TRP A N 1
ATOM 1332 C CA . TRP A 1 161 ? 16.216 -0.548 -15.418 1.00 95.56 161 TRP A CA 1
ATOM 1333 C C . TRP A 1 161 ? 14.868 -1.105 -15.896 1.00 95.56 161 TRP A C 1
ATOM 1335 O O . TRP A 1 161 ? 14.830 -2.037 -16.696 1.00 95.56 161 TRP A O 1
ATOM 1345 N N . LEU A 1 162 ? 13.757 -0.486 -15.493 1.00 95.38 162 LEU A N 1
ATOM 1346 C CA . LEU A 1 162 ? 12.429 -0.922 -15.917 1.00 95.38 162 LEU A CA 1
ATOM 1347 C C . LEU A 1 162 ? 12.251 -0.831 -17.439 1.00 95.38 162 LEU A C 1
ATOM 1349 O O . LEU A 1 162 ? 11.811 -1.781 -18.082 1.00 95.38 162 LEU A O 1
ATOM 1353 N N . THR A 1 163 ? 12.576 0.317 -18.026 1.00 93.44 163 THR A N 1
ATOM 1354 C CA . THR A 1 163 ? 12.270 0.591 -19.436 1.00 93.44 163 THR A CA 1
ATOM 1355 C C . THR A 1 163 ? 13.255 -0.067 -20.398 1.00 93.44 163 THR A C 1
ATOM 1357 O O . THR A 1 163 ? 12.828 -0.719 -21.348 1.00 93.44 163 THR A O 1
ATOM 1360 N N . GLU A 1 164 ? 14.557 0.057 -20.151 1.00 92.56 164 GLU A N 1
ATOM 1361 C CA . GLU A 1 164 ? 15.609 -0.394 -21.066 1.00 92.56 164 GLU A CA 1
ATOM 1362 C C . GLU A 1 164 ? 16.064 -1.829 -20.784 1.00 92.56 164 GLU A C 1
ATOM 1364 O O . GLU A 1 164 ? 16.284 -2.581 -21.732 1.00 92.56 164 GLU A O 1
ATOM 1369 N N . ASP A 1 165 ? 16.193 -2.237 -19.516 1.00 94.19 165 ASP A N 1
ATOM 1370 C CA . ASP A 1 165 ? 16.708 -3.578 -19.201 1.00 94.19 165 ASP A CA 1
ATOM 1371 C C . ASP A 1 165 ? 15.619 -4.649 -19.216 1.00 94.19 165 ASP A C 1
ATOM 1373 O O . ASP A 1 165 ? 15.902 -5.791 -19.581 1.00 94.19 165 ASP A O 1
ATOM 1377 N N . LEU A 1 166 ? 14.386 -4.297 -18.844 1.00 95.19 166 LEU A N 1
ATOM 1378 C CA . LEU A 1 166 ? 13.279 -5.248 -18.750 1.00 95.19 166 LEU A CA 1
ATOM 1379 C C . LEU A 1 166 ? 12.332 -5.140 -19.946 1.00 95.19 166 LEU A C 1
ATOM 1381 O O . LEU A 1 166 ? 12.271 -6.053 -20.771 1.00 95.19 166 LEU A O 1
ATOM 1385 N N . LEU A 1 167 ? 11.602 -4.028 -20.062 1.00 93.19 167 LEU A N 1
ATOM 1386 C CA . LEU A 1 167 ? 10.511 -3.903 -21.033 1.00 93.19 167 LEU A CA 1
ATOM 1387 C C . LEU A 1 167 ? 11.008 -3.928 -22.482 1.00 93.19 167 LEU A C 1
ATOM 1389 O O . LEU A 1 167 ? 10.477 -4.673 -23.304 1.00 93.19 167 LEU A O 1
ATOM 1393 N N . LYS A 1 168 ? 12.067 -3.176 -22.798 1.00 91.81 168 LYS A N 1
ATOM 1394 C CA . LYS A 1 168 ? 12.666 -3.161 -24.141 1.00 91.81 168 LYS A CA 1
ATOM 1395 C C . LYS A 1 168 ? 13.289 -4.501 -24.540 1.00 91.81 168 LYS A C 1
ATOM 1397 O O . LYS A 1 168 ? 13.275 -4.842 -25.719 1.00 91.81 168 LYS A O 1
ATOM 1402 N N . ASN A 1 169 ? 13.769 -5.277 -23.568 1.00 92.56 169 ASN A N 1
ATOM 1403 C CA . ASN A 1 169 ? 14.271 -6.636 -23.788 1.00 92.56 169 ASN A CA 1
ATOM 1404 C C . ASN A 1 169 ? 13.156 -7.699 -23.775 1.00 92.56 169 ASN A C 1
ATOM 1406 O O . ASN A 1 169 ? 13.440 -8.893 -23.831 1.00 92.56 169 ASN A O 1
ATOM 1410 N N . GLY A 1 170 ? 11.885 -7.285 -23.731 1.00 89.56 170 GLY A N 1
ATOM 1411 C CA . GLY A 1 170 ? 10.735 -8.169 -23.894 1.00 89.56 170 GLY A CA 1
ATOM 1412 C C . GLY A 1 170 ? 10.326 -8.940 -22.640 1.00 89.56 170 GLY A C 1
ATOM 1413 O O . GLY A 1 170 ? 9.539 -9.883 -22.755 1.00 89.56 170 GLY A O 1
ATOM 1414 N N . LYS A 1 171 ? 10.814 -8.562 -21.447 1.00 90.81 171 LYS A N 1
ATOM 1415 C CA . LYS A 1 171 ? 10.313 -9.129 -20.186 1.00 90.81 171 LYS A CA 1
ATOM 1416 C C . LYS A 1 171 ? 8.818 -8.824 -20.079 1.00 90.81 171 LYS A C 1
ATOM 1418 O O . LYS A 1 171 ? 8.405 -7.666 -20.137 1.00 90.81 171 LYS A O 1
ATOM 1423 N N . LYS A 1 172 ? 8.008 -9.874 -19.942 1.00 87.25 172 LYS A N 1
ATOM 1424 C CA . LYS A 1 172 ? 6.560 -9.757 -19.769 1.00 87.25 172 LYS A CA 1
ATOM 1425 C C . LYS A 1 172 ? 6.219 -9.724 -18.289 1.00 87.25 172 LYS A C 1
ATOM 1427 O O . LYS A 1 172 ? 6.736 -10.527 -17.518 1.00 87.25 172 LYS A O 1
ATOM 1432 N N . PHE A 1 173 ? 5.320 -8.819 -17.943 1.00 88.25 173 PHE A N 1
ATOM 1433 C CA . PHE A 1 173 ? 4.707 -8.711 -16.630 1.00 88.25 173 PHE A CA 1
ATOM 1434 C C . PHE A 1 173 ? 3.204 -8.856 -16.803 1.00 88.25 173 PHE A C 1
ATOM 1436 O O . PHE A 1 173 ? 2.674 -8.494 -17.853 1.00 88.25 173 PHE A O 1
ATOM 1443 N N . GLU A 1 174 ? 2.522 -9.360 -15.782 1.00 87.25 174 GLU A N 1
ATOM 1444 C CA . GLU A 1 174 ? 1.057 -9.356 -15.766 1.00 87.25 174 GLU A CA 1
ATOM 1445 C C . GLU A 1 174 ? 0.531 -7.916 -15.747 1.00 87.25 174 GLU A C 1
ATOM 1447 O O . GLU A 1 174 ? -0.411 -7.606 -16.469 1.00 87.25 174 GLU A O 1
ATOM 1452 N N . GLY A 1 175 ? 1.226 -7.013 -15.046 1.00 90.19 175 GLY A N 1
ATOM 1453 C CA . GLY A 1 175 ? 1.031 -5.569 -15.124 1.00 90.19 175 GLY A CA 1
ATOM 1454 C C . GLY A 1 175 ? 2.227 -4.791 -14.570 1.00 90.19 175 GLY A C 1
ATOM 1455 O O . GLY A 1 175 ? 3.037 -5.321 -13.811 1.00 90.19 175 GLY A O 1
ATOM 1456 N N . VAL A 1 176 ? 2.348 -3.524 -14.968 1.00 93.88 176 VAL A N 1
ATOM 1457 C CA . VAL A 1 176 ? 3.387 -2.592 -14.503 1.00 93.88 176 VAL A CA 1
ATOM 1458 C C . VAL A 1 176 ? 2.752 -1.232 -14.259 1.00 93.88 176 VAL A C 1
ATOM 1460 O O . VAL A 1 176 ? 2.161 -0.660 -15.171 1.00 93.88 176 VAL A O 1
ATOM 1463 N N . ILE A 1 177 ? 2.944 -0.680 -13.061 1.00 94.06 177 ILE A N 1
ATOM 1464 C CA . ILE A 1 177 ? 2.563 0.695 -12.727 1.00 94.06 177 ILE A CA 1
ATOM 1465 C C . ILE A 1 177 ? 3.818 1.477 -12.345 1.00 94.06 177 ILE A C 1
ATOM 1467 O O . ILE A 1 177 ? 4.594 1.046 -11.493 1.00 94.06 177 ILE A O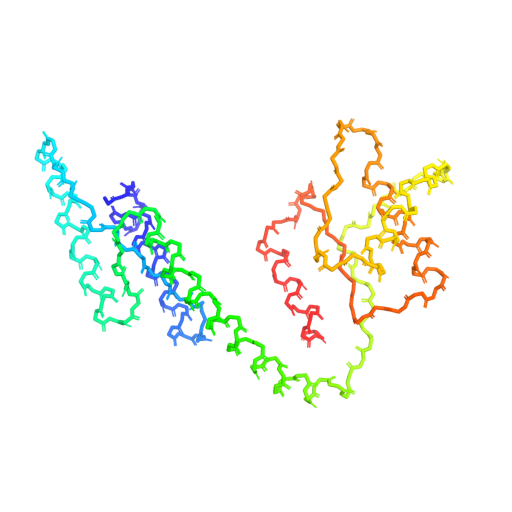 1
ATOM 1471 N N . TRP A 1 178 ? 3.990 2.653 -12.944 1.00 94.25 178 TRP A N 1
ATOM 1472 C CA . TRP A 1 178 ? 4.970 3.646 -12.520 1.00 94.25 178 TRP A CA 1
ATOM 1473 C C . TRP A 1 178 ? 4.270 4.901 -12.006 1.00 94.25 178 TRP A C 1
ATOM 1475 O O . TRP A 1 178 ? 3.534 5.564 -12.745 1.00 94.25 178 TRP A O 1
ATOM 1485 N N . TRP A 1 179 ? 4.556 5.254 -10.753 1.00 93.81 179 TRP A N 1
ATOM 1486 C CA . TRP A 1 179 ? 3.962 6.394 -10.062 1.00 93.81 179 TRP A CA 1
ATOM 1487 C C . TRP A 1 179 ? 5.026 7.254 -9.375 1.00 93.81 179 TRP A C 1
ATOM 1489 O O . TRP A 1 179 ? 6.053 6.753 -8.917 1.00 93.81 179 TRP A O 1
ATOM 1499 N N . SER A 1 180 ? 4.769 8.557 -9.276 1.00 90.94 180 SER A N 1
ATOM 1500 C CA . SER A 1 180 ? 5.635 9.529 -8.608 1.00 90.94 180 SER A CA 1
ATOM 1501 C C . SER A 1 180 ? 4.797 10.407 -7.695 1.00 90.94 180 SER A C 1
ATOM 1503 O O . SER A 1 180 ? 4.055 11.234 -8.200 1.00 90.94 180 SER A O 1
ATOM 1505 N N . PHE A 1 181 ? 4.989 10.297 -6.379 1.00 89.44 181 PHE A N 1
ATOM 1506 C CA . PHE A 1 181 ? 4.311 11.118 -5.358 1.00 89.44 181 PHE A CA 1
ATOM 1507 C C . PHE A 1 181 ? 4.833 12.567 -5.248 1.00 89.44 181 PHE A C 1
ATOM 1509 O O . PHE A 1 181 ? 4.474 13.298 -4.330 1.00 89.44 181 PHE A O 1
ATOM 1516 N N . TYR A 1 182 ? 5.728 12.982 -6.150 1.00 80.75 182 TYR A N 1
ATOM 1517 C CA . TYR A 1 182 ? 6.247 14.354 -6.207 1.00 80.75 182 TYR A CA 1
ATOM 1518 C C . TYR A 1 182 ? 5.473 15.254 -7.174 1.00 80.75 182 TYR A C 1
ATOM 1520 O O . TYR A 1 182 ? 5.690 16.466 -7.175 1.00 80.75 182 TYR A O 1
ATOM 1528 N N . ASP A 1 183 ? 4.625 14.684 -8.032 1.00 76.75 183 ASP A N 1
ATOM 1529 C CA . ASP A 1 183 ? 3.877 15.464 -9.016 1.00 76.75 183 ASP A CA 1
ATOM 1530 C C . ASP A 1 183 ? 2.673 16.159 -8.352 1.00 76.75 183 ASP A C 1
ATOM 1532 O O . ASP A 1 183 ? 2.079 15.631 -7.410 1.00 76.75 183 ASP A O 1
ATOM 1536 N N . LYS A 1 184 ? 2.275 17.341 -8.834 1.00 65.25 184 LYS A N 1
ATOM 1537 C CA . LYS A 1 184 ? 1.189 18.146 -8.232 1.00 65.25 184 LYS A CA 1
ATOM 1538 C C . LYS A 1 184 ? -0.168 17.436 -8.252 1.00 65.25 184 LYS A C 1
ATOM 1540 O O . LYS A 1 184 ? -1.066 17.804 -7.505 1.00 65.25 184 LYS A O 1
ATOM 1545 N N . GLU A 1 185 ? -0.292 16.418 -9.094 1.00 71.06 185 GLU A N 1
ATOM 1546 C CA . GLU A 1 185 ? -1.498 15.624 -9.312 1.00 71.06 185 GLU A CA 1
ATOM 1547 C C . GLU A 1 185 ? -1.429 14.212 -8.699 1.00 71.06 185 GLU A C 1
ATOM 1549 O O . GLU A 1 185 ? -2.317 13.400 -8.948 1.00 71.06 185 GLU A O 1
ATOM 1554 N N . SER A 1 186 ? -0.402 13.917 -7.893 1.00 76.75 186 SER A N 1
ATOM 1555 C CA . SER A 1 186 ? -0.034 12.555 -7.466 1.00 76.75 186 SER A CA 1
ATOM 1556 C C . SER A 1 186 ? -0.477 12.155 -6.050 1.00 76.75 186 SER A C 1
ATOM 1558 O O . SER A 1 186 ? 0.264 11.488 -5.323 1.00 76.75 186 SER A O 1
ATOM 1560 N N . SER A 1 187 ? -1.683 12.556 -5.636 1.00 85.69 187 SER A N 1
ATOM 1561 C CA . SER A 1 187 ? -2.197 12.192 -4.307 1.00 85.69 187 SER A CA 1
ATOM 1562 C C . SER A 1 187 ? -2.334 10.672 -4.135 1.00 85.69 187 SER A C 1
ATOM 1564 O O . SER A 1 187 ? -2.411 9.916 -5.110 1.00 85.69 187 SER A O 1
ATOM 1566 N N . PHE A 1 188 ? -2.356 10.211 -2.884 1.00 83.00 188 PHE A N 1
ATOM 1567 C CA . PHE A 1 188 ? -2.509 8.788 -2.583 1.00 83.00 188 PHE A CA 1
ATOM 1568 C C . PHE A 1 188 ? -3.869 8.245 -3.039 1.00 83.00 188 PHE A C 1
ATOM 1570 O O . PHE A 1 188 ? -3.945 7.138 -3.564 1.00 83.00 188 PHE A O 1
ATOM 1577 N N . GLU A 1 189 ? -4.922 9.053 -2.928 1.00 79.25 189 GLU A N 1
ATOM 1578 C CA . GLU A 1 189 ? -6.268 8.725 -3.401 1.00 79.25 189 GLU A CA 1
ATOM 1579 C C . GLU A 1 189 ? -6.248 8.452 -4.905 1.00 79.25 189 GLU A C 1
ATOM 1581 O O . GLU A 1 189 ? -6.706 7.406 -5.357 1.00 79.25 189 GLU A O 1
ATOM 1586 N N . ARG A 1 190 ? -5.599 9.329 -5.680 1.00 84.00 190 ARG A N 1
ATOM 1587 C CA . ARG A 1 190 ? -5.455 9.149 -7.128 1.00 84.00 190 ARG A CA 1
ATOM 1588 C C . ARG A 1 190 ? -4.590 7.949 -7.486 1.00 84.00 190 ARG A C 1
ATOM 1590 O O . ARG A 1 190 ? -4.856 7.290 -8.488 1.00 84.00 190 ARG A O 1
ATOM 1597 N N . PHE A 1 191 ? -3.556 7.649 -6.702 1.00 88.75 191 PHE A N 1
ATOM 1598 C CA . PHE A 1 191 ? -2.782 6.423 -6.892 1.00 88.75 191 PHE A CA 1
ATOM 1599 C C . PHE A 1 191 ? -3.671 5.183 -6.729 1.00 88.75 191 PHE A C 1
ATOM 1601 O O . PHE A 1 191 ? -3.637 4.287 -7.575 1.00 88.75 191 PHE A O 1
ATOM 1608 N N . LEU A 1 192 ? -4.496 5.138 -5.679 1.00 85.62 192 LEU A N 1
ATOM 1609 C CA . LEU A 1 192 ? -5.429 4.035 -5.447 1.00 85.62 192 LEU A CA 1
ATOM 1610 C C . LEU A 1 192 ? -6.474 3.926 -6.562 1.00 85.62 192 LEU A C 1
ATOM 1612 O O . LEU A 1 192 ? -6.641 2.849 -7.124 1.00 85.62 192 LEU A O 1
ATOM 1616 N N . GLU A 1 193 ? -7.122 5.028 -6.935 1.00 82.00 193 GLU A N 1
ATOM 1617 C CA . GLU A 1 193 ? -8.116 5.053 -8.017 1.00 82.00 193 GLU A CA 1
ATOM 1618 C C . GLU A 1 193 ? -7.536 4.522 -9.338 1.00 82.00 193 GLU A C 1
ATOM 1620 O O . GLU A 1 193 ? -8.101 3.612 -9.950 1.00 82.00 193 GLU A O 1
ATOM 1625 N N . ASN A 1 194 ? -6.369 5.031 -9.749 1.00 85.25 194 ASN A N 1
ATOM 1626 C CA . ASN A 1 194 ? -5.734 4.625 -11.003 1.00 85.25 194 ASN A CA 1
ATOM 1627 C C . ASN A 1 194 ? -5.193 3.192 -10.951 1.00 85.25 194 ASN A C 1
ATOM 1629 O O . ASN A 1 194 ? -5.274 2.475 -11.946 1.00 85.25 194 ASN A O 1
ATOM 1633 N N . SER A 1 195 ? -4.648 2.751 -9.814 1.00 86.94 195 SER A N 1
ATOM 1634 C CA . SER A 1 195 ? -4.146 1.378 -9.674 1.00 86.94 195 SER A CA 1
ATOM 1635 C C . SER A 1 195 ? -5.272 0.346 -9.668 1.00 86.94 195 SER A C 1
ATOM 1637 O O . SER A 1 195 ? -5.114 -0.711 -10.277 1.00 86.94 195 SER A O 1
ATOM 1639 N N . ILE A 1 196 ? -6.422 0.665 -9.064 1.00 82.56 196 ILE A N 1
ATOM 1640 C CA . ILE A 1 196 ? -7.614 -0.187 -9.105 1.00 82.56 196 ILE A CA 1
ATOM 1641 C C . ILE A 1 196 ? -8.162 -0.265 -10.530 1.00 82.56 196 ILE A C 1
ATOM 1643 O O . ILE A 1 196 ? -8.337 -1.377 -11.021 1.00 82.56 196 ILE A O 1
ATOM 1647 N N . SER A 1 197 ? -8.376 0.872 -11.208 1.00 80.38 197 SER A N 1
ATOM 1648 C CA . SER A 1 197 ? -8.868 0.880 -12.599 1.00 80.38 197 SER A CA 1
ATOM 1649 C C . SER A 1 197 ? -7.914 0.139 -13.544 1.00 80.38 197 SER A C 1
ATOM 1651 O O . SER A 1 197 ? -8.342 -0.657 -14.381 1.00 80.38 197 SER A O 1
ATOM 1653 N N . TYR A 1 198 ? -6.601 0.311 -13.362 1.00 83.75 198 TYR A N 1
ATOM 1654 C CA . TYR A 1 198 ? -5.598 -0.441 -14.111 1.00 83.75 198 TYR A CA 1
ATOM 1655 C C . TYR A 1 198 ? -5.719 -1.951 -13.884 1.00 83.75 198 TYR A C 1
ATOM 1657 O O . TYR A 1 198 ? -5.788 -2.715 -14.845 1.00 83.75 198 TYR A O 1
ATOM 1665 N N . ALA A 1 199 ? -5.783 -2.381 -12.622 1.00 81.19 199 ALA A N 1
ATOM 1666 C CA . ALA A 1 199 ? -5.867 -3.793 -12.268 1.00 81.19 199 ALA A CA 1
ATOM 1667 C C . ALA A 1 199 ? -7.208 -4.434 -12.669 1.00 81.19 199 ALA A C 1
ATOM 1669 O O . ALA A 1 199 ? -7.252 -5.639 -12.903 1.00 81.19 199 ALA A O 1
ATOM 1670 N N . SER A 1 200 ? -8.291 -3.656 -12.781 1.00 76.44 200 SER A N 1
ATOM 1671 C CA . SER A 1 200 ? -9.598 -4.132 -13.254 1.00 76.44 200 SER A CA 1
ATOM 1672 C C . SER A 1 200 ? -9.745 -4.144 -14.779 1.00 76.44 200 SER A C 1
ATOM 1674 O O . SER A 1 200 ? -10.701 -4.737 -15.280 1.00 76.44 200 SER A O 1
ATOM 1676 N N . GLY A 1 201 ? -8.801 -3.549 -15.518 1.00 68.00 201 GLY A N 1
ATOM 1677 C CA . GLY A 1 201 ? -8.826 -3.454 -16.980 1.00 68.00 201 GLY A CA 1
ATOM 1678 C C . GLY A 1 201 ? -9.690 -2.332 -17.550 1.00 68.00 201 GLY A C 1
ATOM 1679 O O . GLY A 1 201 ? -10.183 -2.469 -18.672 1.00 68.00 201 GLY A O 1
ATOM 1680 N N . GLY A 1 202 ? -9.828 -1.231 -16.807 1.00 55.94 202 GLY A N 1
ATOM 1681 C CA . GLY A 1 202 ? -10.718 -0.108 -17.112 1.00 55.94 202 GLY A CA 1
ATOM 1682 C C . GLY A 1 202 ? -11.823 -0.004 -16.085 1.00 55.94 202 GLY A C 1
ATOM 1683 O O . GLY A 1 202 ? -12.674 -0.919 -16.056 1.00 55.94 202 GLY A O 1
#

Sequence (202 aa):
FGTPTGEAESGTEEEFNLAFDCREKFGTPRILFYFNQEPFMPRNKNDLKQMEKVIEFRDRLFQEGLAWDYEGAEKFKDVIDIHLSKLIAQWTKKSEKWTADFEKRTVFNPYFAHPYPIQKNFVGRRKERALLSEWLENDPTPMLSLVAVGGMGKSALSWYWLTEDLLKNGKKFEGVIWWSFYDKESSFERFLENSISYASGG